Protein AF-A0A1F8RDP3-F1 (afdb_monomer)

Secondary structure (DSSP, 8-state):
-PPPSTTTTPPPPHHHHHHHHHHHHTHHHHHHTTS-----------------PPPPPPPPP---HHHHHHHIIIIITTT-BSSS--BTTB-B-TTHHHHS-HHHHHHHHH-HHHHHHTT-HHHHHHHHHHSSPPP-----HHHHHHHHHHHHTT-SS----------------S----HHHHHHHHHTSS--TT-PPPGGGT---TTS-TT---SSS---TTHHHHHHHHHHHHHHHH--SHHHHHHHTTSPPPHHHHHHHHHHHHHHT-TTS------TTHHHHHHHHHHHHHHHHHHHHHHHHHHHHHHHHHHHS--

pLDDT: mean 76.14, std 21.27, range [27.66, 96.88]

Structure (mmCIF, N/CA/C/O backbone):
data_AF-A0A1F8RDP3-F1
#
_entry.id   AF-A0A1F8RDP3-F1
#
loop_
_atom_site.group_PDB
_atom_site.id
_atom_site.type_symbol
_atom_site.label_atom_id
_atom_site.label_alt_id
_atom_site.label_comp_id
_atom_site.label_asym_id
_atom_site.label_entity_id
_atom_site.label_seq_id
_atom_site.pdbx_PDB_ins_code
_atom_site.Cartn_x
_atom_site.Cartn_y
_atom_site.Cartn_z
_atom_site.occupancy
_atom_site.B_iso_or_equiv
_atom_site.auth_seq_id
_atom_site.auth_comp_id
_atom_site.auth_asym_id
_atom_site.auth_atom_id
_atom_site.pdbx_PDB_model_num
ATOM 1 N N . MET A 1 1 ? -1.269 -23.184 4.411 1.00 41.62 1 MET A N 1
ATOM 2 C CA . MET A 1 1 ? -1.745 -23.664 5.726 1.00 41.62 1 MET A CA 1
ATOM 3 C C . MET A 1 1 ? -0.601 -24.447 6.349 1.00 41.62 1 MET A C 1
ATOM 5 O O . MET A 1 1 ? -0.209 -25.425 5.722 1.00 41.62 1 MET A O 1
ATOM 9 N N . PRO A 1 2 ? 0.009 -24.006 7.463 1.00 42.34 2 PRO A N 1
ATOM 10 C CA . PRO A 1 2 ? 1.019 -24.818 8.130 1.00 42.34 2 PRO A CA 1
ATOM 11 C C . PRO A 1 2 ? 0.333 -26.033 8.771 1.00 42.34 2 PRO A C 1
ATOM 13 O O . PRO A 1 2 ? -0.772 -25.918 9.301 1.00 42.34 2 PRO A O 1
ATOM 16 N N . ALA A 1 3 ? 0.948 -27.204 8.620 1.00 42.47 3 ALA A N 1
ATOM 17 C CA . ALA A 1 3 ? 0.454 -28.465 9.155 1.00 42.47 3 ALA A CA 1
ATOM 18 C C . ALA A 1 3 ? 0.628 -28.488 10.681 1.00 42.47 3 ALA A C 1
ATOM 20 O O . ALA A 1 3 ? 1.665 -28.083 11.198 1.00 42.47 3 ALA A O 1
ATOM 21 N N . PHE A 1 4 ? -0.411 -28.920 11.391 1.00 43.75 4 PHE A N 1
ATOM 22 C CA . PHE A 1 4 ? -0.449 -28.989 12.849 1.00 43.75 4 PHE A CA 1
ATOM 23 C C . PHE A 1 4 ? 0.432 -30.140 13.368 1.00 43.75 4 PHE A C 1
ATOM 25 O O . PHE A 1 4 ? 0.255 -31.269 12.914 1.00 43.75 4 PHE A O 1
ATOM 32 N N . GLY A 1 5 ? 1.320 -29.864 14.332 1.00 50.53 5 GLY A N 1
ATOM 33 C CA . GLY A 1 5 ? 2.077 -30.877 15.083 1.00 50.53 5 GLY A CA 1
ATOM 34 C C . GLY A 1 5 ? 3.463 -30.400 15.540 1.00 50.53 5 GLY A C 1
ATOM 35 O O . GLY A 1 5 ? 4.444 -30.672 14.858 1.00 50.53 5 GLY A O 1
ATOM 36 N N . ASP A 1 6 ? 3.504 -29.729 16.699 1.00 43.19 6 ASP A N 1
ATOM 37 C CA . ASP A 1 6 ? 4.666 -29.231 17.470 1.00 43.19 6 ASP A CA 1
ATOM 38 C C . ASP A 1 6 ? 5.538 -28.132 16.817 1.00 43.19 6 ASP A C 1
ATOM 40 O O . ASP A 1 6 ? 5.461 -27.891 15.613 1.00 43.19 6 ASP A O 1
ATOM 44 N N . GLU A 1 7 ? 6.316 -27.406 17.640 1.00 52.03 7 GLU A N 1
ATOM 45 C CA . GLU A 1 7 ? 6.970 -26.104 17.349 1.00 52.03 7 GLU A CA 1
ATOM 46 C C . GLU A 1 7 ? 7.878 -26.044 16.095 1.00 52.03 7 GLU A C 1
ATOM 48 O O . GLU A 1 7 ? 8.325 -24.962 15.720 1.00 52.03 7 GLU A O 1
ATOM 53 N N . GLU A 1 8 ? 8.096 -27.158 15.389 1.00 52.62 8 GLU A N 1
ATOM 54 C CA . GLU A 1 8 ? 8.939 -27.249 14.188 1.00 52.62 8 GLU A CA 1
ATOM 55 C C . GLU A 1 8 ? 8.287 -27.953 12.970 1.00 52.62 8 GLU A C 1
ATOM 57 O O . GLU A 1 8 ? 8.985 -28.377 12.052 1.00 52.62 8 GLU A O 1
ATOM 62 N N . GLY A 1 9 ? 6.952 -28.051 12.885 1.00 55.31 9 GLY A N 1
ATOM 63 C CA . GLY A 1 9 ? 6.256 -28.265 11.600 1.00 55.31 9 GLY A CA 1
ATOM 64 C C . GLY A 1 9 ? 6.590 -29.561 10.835 1.00 55.31 9 GLY A C 1
ATOM 65 O O . GLY A 1 9 ? 6.881 -29.517 9.636 1.00 55.31 9 GLY A O 1
ATOM 66 N N . GLY A 1 10 ? 6.509 -30.716 11.505 1.00 65.06 10 GLY A N 1
ATOM 67 C CA . GLY A 1 10 ? 6.672 -32.050 10.905 1.00 65.06 10 GLY A CA 1
ATOM 68 C C . GLY A 1 10 ? 5.354 -32.824 10.698 1.00 65.06 10 GLY A C 1
ATOM 69 O O . GLY A 1 10 ? 4.294 -32.385 11.144 1.00 65.06 10 GLY A O 1
ATOM 70 N N . PRO A 1 11 ? 5.377 -33.986 10.009 1.00 68.44 11 PRO A N 1
ATOM 71 C CA . PRO A 1 11 ? 4.212 -34.868 9.898 1.00 68.44 11 PRO A CA 1
ATOM 72 C C . PRO A 1 11 ? 3.806 -35.439 11.267 1.00 68.44 11 PRO A C 1
ATOM 74 O O . PRO A 1 11 ? 4.670 -35.759 12.082 1.00 68.44 11 PRO A O 1
ATOM 77 N N . LEU A 1 12 ? 2.494 -35.611 11.488 1.00 69.00 12 LEU A N 1
ATOM 78 C CA . LEU A 1 12 ? 1.930 -36.135 12.739 1.00 69.00 12 LEU A CA 1
ATOM 79 C C . LEU A 1 12 ? 2.614 -37.440 13.162 1.00 69.00 12 LEU A C 1
ATOM 81 O O . LEU A 1 12 ? 2.717 -38.391 12.379 1.00 69.00 12 LEU A O 1
ATOM 85 N N . ASN A 1 13 ? 3.042 -37.506 14.420 1.00 80.00 13 ASN A N 1
ATOM 86 C CA . ASN A 1 13 ? 3.634 -38.721 14.961 1.00 80.00 13 ASN A CA 1
ATOM 87 C C . ASN A 1 13 ? 2.552 -39.778 15.268 1.00 80.00 13 ASN A C 1
ATOM 89 O O . ASN A 1 13 ? 1.351 -39.503 15.324 1.00 80.00 13 ASN A O 1
ATOM 93 N N . LYS A 1 14 ? 2.976 -41.029 15.473 1.00 76.19 14 LYS A N 1
ATOM 94 C CA . LYS A 1 14 ? 2.063 -42.173 15.639 1.00 76.19 14 LYS A CA 1
ATOM 95 C C . LYS A 1 14 ? 1.102 -42.020 16.828 1.00 76.19 14 LYS A C 1
ATOM 97 O O . LYS A 1 14 ? -0.017 -42.530 16.760 1.00 76.19 14 LYS A O 1
ATOM 102 N N . HIS A 1 15 ? 1.512 -41.315 17.882 1.00 75.38 15 HIS A N 1
ATOM 103 C CA . HIS A 1 15 ? 0.659 -41.036 19.037 1.00 75.38 15 HIS A CA 1
ATOM 104 C C . HIS A 1 15 ? -0.422 -40.016 18.681 1.00 75.38 15 HIS A C 1
ATOM 106 O O . HIS A 1 15 ? -1.598 -40.323 18.832 1.00 75.38 15 HIS A O 1
ATOM 112 N N . GLN A 1 16 ? -0.050 -38.899 18.053 1.00 74.94 16 GLN A N 1
ATOM 113 C CA . GLN A 1 16 ? -0.999 -37.876 17.596 1.00 74.94 16 GLN A CA 1
ATOM 114 C C . GLN A 1 16 ? -2.037 -38.436 16.611 1.00 74.94 16 GLN A C 1
ATOM 116 O O . GLN A 1 16 ? -3.217 -38.100 16.683 1.00 74.94 16 GLN A O 1
ATOM 121 N N . ILE A 1 17 ? -1.624 -39.340 15.716 1.00 81.19 17 ILE A N 1
ATOM 122 C CA . ILE A 1 17 ? -2.546 -40.030 14.799 1.00 81.19 17 ILE A CA 1
ATOM 123 C C . ILE A 1 17 ? -3.519 -40.930 15.573 1.00 81.19 17 ILE A C 1
ATOM 125 O O . ILE A 1 17 ? -4.703 -40.991 15.240 1.00 81.19 17 ILE A O 1
ATOM 129 N N . THR A 1 18 ? -3.037 -41.627 16.602 1.00 81.25 18 THR A N 1
ATOM 130 C CA . THR A 1 18 ? -3.861 -42.528 17.421 1.00 81.25 18 THR A CA 1
ATOM 131 C C . THR A 1 18 ? -4.854 -41.745 18.277 1.00 81.25 18 THR A C 1
ATOM 133 O O . THR A 1 18 ? -6.025 -42.123 18.348 1.00 81.25 18 THR A O 1
ATOM 136 N N . ASP A 1 19 ? -4.430 -40.621 18.849 1.00 76.81 19 ASP A N 1
ATOM 137 C CA . ASP A 1 19 ? -5.274 -39.743 19.658 1.00 76.81 19 ASP A CA 1
ATOM 138 C C . ASP A 1 19 ? -6.365 -39.093 18.802 1.00 76.81 19 ASP A C 1
ATOM 140 O O . ASP A 1 19 ? -7.545 -39.132 19.154 1.00 76.81 19 ASP A O 1
ATOM 144 N N . LEU A 1 20 ? -6.003 -38.603 17.611 1.00 78.88 20 LEU A N 1
ATOM 145 C CA . LEU A 1 20 ? -6.956 -38.040 16.656 1.00 78.88 20 LEU A CA 1
ATOM 146 C C . LEU A 1 20 ? -7.958 -39.095 16.162 1.00 78.88 20 LEU A C 1
ATOM 148 O O . LEU A 1 20 ? -9.160 -38.834 16.098 1.00 78.88 20 LEU A O 1
ATOM 152 N N . ALA A 1 21 ? -7.493 -40.308 15.853 1.00 84.00 21 ALA A N 1
ATOM 153 C CA . ALA A 1 21 ? -8.368 -41.404 15.444 1.00 84.00 21 ALA A CA 1
ATOM 154 C C . ALA A 1 21 ? -9.318 -41.840 16.572 1.00 84.00 21 ALA A C 1
ATOM 156 O O . ALA A 1 21 ? -10.467 -42.194 16.303 1.00 84.00 21 ALA A O 1
ATOM 157 N N . THR A 1 22 ? -8.861 -41.802 17.824 1.00 82.56 22 THR A N 1
ATOM 158 C CA . THR A 1 22 ? -9.675 -42.126 19.004 1.00 82.56 22 THR A CA 1
ATOM 159 C C . THR A 1 22 ? -10.730 -41.053 19.252 1.00 82.56 22 THR A C 1
ATOM 161 O O . THR A 1 22 ? -11.895 -41.375 19.473 1.00 82.56 22 THR A O 1
ATOM 164 N N . PHE A 1 23 ? -10.355 -39.781 19.122 1.00 79.31 23 PHE A N 1
ATOM 165 C CA . PHE A 1 23 ? -11.278 -38.656 19.227 1.00 79.31 23 PHE A CA 1
ATOM 166 C C . PHE A 1 23 ? -12.385 -38.713 18.169 1.00 79.31 23 PHE A C 1
ATOM 168 O O . PHE A 1 23 ? -13.560 -38.596 18.501 1.00 79.31 23 PHE A O 1
ATOM 175 N N . ILE A 1 24 ? -12.031 -38.971 16.906 1.00 86.94 24 ILE A N 1
ATOM 176 C CA . ILE A 1 24 ? -13.005 -39.085 15.809 1.00 86.94 24 ILE A CA 1
ATOM 177 C C . ILE A 1 24 ? -13.957 -40.268 16.032 1.00 86.94 24 ILE A C 1
ATOM 179 O O . ILE A 1 24 ? -15.155 -40.142 15.790 1.00 86.94 24 ILE A O 1
ATOM 183 N N . LYS A 1 25 ? -13.451 -41.406 16.525 1.00 82.38 25 LYS A N 1
ATOM 184 C CA . LYS A 1 25 ? -14.279 -42.590 16.809 1.00 82.38 25 LYS A CA 1
ATOM 185 C C . LYS A 1 25 ? -15.235 -42.396 17.986 1.00 82.38 25 LYS A C 1
ATOM 187 O O . LYS A 1 25 ? -16.305 -42.989 17.981 1.00 82.38 25 LYS A O 1
ATOM 192 N N . ASN A 1 26 ? -14.869 -41.560 18.956 1.00 81.56 26 ASN A N 1
ATOM 193 C CA . ASN A 1 26 ? -15.646 -41.331 20.178 1.00 81.56 26 ASN A CA 1
ATOM 194 C C . ASN A 1 26 ? -16.386 -39.977 20.177 1.00 81.56 26 ASN A C 1
ATOM 196 O O . ASN A 1 26 ? -16.910 -39.548 21.205 1.00 81.56 26 ASN A O 1
ATOM 200 N N . TRP A 1 27 ? -16.441 -39.302 19.025 1.00 73.12 27 TRP A N 1
ATOM 201 C CA . TRP A 1 27 ? -16.996 -37.954 18.869 1.00 73.12 27 TRP A CA 1
ATOM 202 C C . TRP A 1 27 ? -18.497 -37.862 19.200 1.00 73.12 27 TRP A C 1
ATOM 204 O O . TRP A 1 27 ? -18.965 -36.833 19.686 1.00 73.12 27 TRP A O 1
ATOM 214 N N . GLU A 1 28 ? -19.264 -38.933 18.983 1.00 69.75 28 GLU A N 1
ATOM 215 C CA . GLU A 1 28 ? -20.686 -38.995 19.354 1.00 69.75 28 GLU A CA 1
ATOM 216 C C . GLU A 1 28 ? -20.895 -39.074 20.873 1.00 69.75 28 GLU A C 1
ATOM 218 O O . GLU A 1 28 ? -21.750 -38.366 21.406 1.00 69.75 28 GLU A O 1
ATOM 223 N N . SER A 1 29 ? -20.056 -39.829 21.587 1.00 63.94 29 SER A N 1
ATOM 224 C CA . SER A 1 29 ? -20.106 -39.948 23.050 1.00 63.94 29 SER A CA 1
ATOM 225 C C . SER A 1 29 ? -19.748 -38.630 23.748 1.00 63.94 29 SER A C 1
ATOM 227 O O . SER A 1 29 ? -20.381 -38.258 24.733 1.00 63.94 29 SER A O 1
ATOM 229 N N . ALA A 1 30 ? -18.802 -37.866 23.188 1.00 56.56 30 ALA A N 1
ATOM 230 C CA . ALA A 1 30 ? -18.406 -36.552 23.706 1.00 56.56 30 ALA A CA 1
ATOM 231 C C . ALA A 1 30 ? -19.501 -35.474 23.553 1.00 56.56 30 ALA A C 1
ATOM 233 O O . ALA A 1 30 ? -19.534 -34.507 24.312 1.00 56.56 30 ALA A O 1
ATOM 234 N N . ARG A 1 31 ? -20.433 -35.633 22.600 1.00 58.41 31 ARG A N 1
ATOM 235 C CA . ARG A 1 31 ? -21.612 -34.752 22.482 1.00 58.41 31 ARG A CA 1
ATOM 236 C C . ARG A 1 31 ? -22.700 -35.072 23.504 1.00 58.41 31 ARG A C 1
ATOM 238 O O . ARG A 1 31 ? -23.515 -34.203 23.805 1.00 58.41 31 ARG A O 1
ATOM 245 N N . GLN A 1 32 ? -22.735 -36.298 24.017 1.00 52.06 32 GLN A N 1
ATOM 246 C CA . GLN A 1 32 ? -23.817 -36.766 24.878 1.00 52.06 32 GLN A CA 1
ATOM 247 C C . GLN A 1 32 ? -23.649 -36.313 26.337 1.00 52.06 32 GLN A C 1
ATOM 249 O O . GLN A 1 32 ? -24.650 -36.060 27.004 1.00 52.06 32 GLN A O 1
ATOM 254 N N . GLU A 1 33 ? -22.415 -36.075 26.797 1.00 46.66 33 GLU A N 1
ATOM 255 C CA . GLU A 1 33 ? -22.145 -35.502 28.129 1.00 46.66 33 GLU A CA 1
ATOM 256 C C . GLU A 1 33 ? -22.609 -34.043 28.273 1.00 46.66 33 GLU A C 1
ATOM 258 O O . GLU A 1 33 ? -22.988 -33.619 29.360 1.00 46.66 33 GLU A O 1
ATOM 263 N N . VAL A 1 34 ? -22.678 -33.280 27.176 1.00 50.34 34 VAL A N 1
ATOM 264 C CA . VAL A 1 34 ? -23.185 -31.893 27.191 1.00 50.34 34 VAL A CA 1
ATOM 265 C C . VAL A 1 34 ? -24.725 -31.844 27.161 1.00 50.34 34 VAL A C 1
ATOM 267 O O . VAL A 1 34 ? -25.319 -30.802 27.425 1.00 50.34 34 VAL A O 1
ATOM 270 N N . SER A 1 35 ? -25.399 -32.966 26.876 1.00 47.53 35 SER A N 1
ATOM 271 C CA . SER A 1 35 ? -26.856 -33.018 26.672 1.00 47.53 35 SER A CA 1
ATOM 272 C C . SER A 1 35 ? -27.647 -33.689 27.808 1.00 47.53 35 SER A C 1
ATOM 274 O O . SER A 1 35 ? -28.874 -33.757 27.715 1.00 47.53 35 SER A O 1
ATOM 276 N N . ALA A 1 36 ? -26.998 -34.185 28.866 1.00 44.66 36 ALA A N 1
ATOM 277 C CA . ALA A 1 36 ? -27.660 -34.925 29.942 1.00 44.66 36 ALA A CA 1
ATOM 278 C C . ALA A 1 36 ? -27.725 -34.129 31.260 1.00 44.66 36 ALA A C 1
ATOM 280 O O . ALA A 1 36 ? -26.934 -34.346 32.172 1.00 44.66 36 ALA A O 1
ATOM 281 N N . VAL A 1 37 ? -28.738 -33.265 31.392 1.00 44.59 37 VAL A N 1
ATOM 282 C CA . VAL A 1 37 ? -29.324 -32.931 32.704 1.00 44.59 37 VAL A CA 1
ATOM 283 C C . VAL A 1 37 ? -30.847 -33.103 32.634 1.00 44.59 37 VAL A C 1
ATOM 285 O O . VAL A 1 37 ? -31.543 -32.201 32.167 1.00 44.59 37 VAL A O 1
ATOM 288 N N . PRO A 1 38 ? -31.397 -34.243 33.088 1.00 39.69 38 PRO A N 1
ATOM 289 C CA . PRO A 1 38 ? -32.797 -34.366 33.486 1.00 39.69 38 PRO A CA 1
ATOM 290 C C . PRO A 1 38 ? -32.935 -34.072 34.987 1.00 39.69 38 PRO A C 1
ATOM 292 O O . PRO A 1 38 ? -32.148 -34.558 35.796 1.00 39.69 38 PRO A O 1
ATOM 295 N N . GLY A 1 39 ? -33.914 -33.241 35.344 1.00 36.22 39 GLY A N 1
ATOM 296 C CA . GLY A 1 39 ? -34.084 -32.708 36.694 1.00 36.22 39 GLY A CA 1
ATOM 297 C C . GLY A 1 39 ? -34.676 -33.663 37.732 1.00 36.22 39 GLY A C 1
ATOM 298 O O . GLY A 1 39 ? -35.331 -34.646 37.403 1.00 36.22 39 GLY A O 1
ATOM 299 N N . GLU A 1 40 ? -34.526 -33.260 38.996 1.00 30.72 40 GLU A N 1
ATOM 300 C CA . GLU A 1 40 ? -35.404 -33.646 40.096 1.00 30.72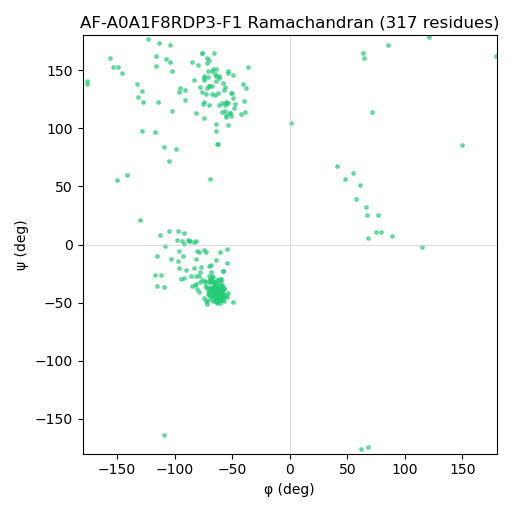 40 GLU A CA 1
ATOM 301 C C . GLU A 1 40 ? -35.796 -32.391 40.891 1.00 30.72 40 GLU A C 1
ATOM 303 O O . GLU A 1 40 ? -34.963 -31.574 41.287 1.00 30.72 40 GLU A O 1
ATOM 308 N N . ILE A 1 41 ? -37.107 -32.229 41.049 1.00 43.59 41 ILE A N 1
ATOM 309 C CA . ILE A 1 41 ? -37.804 -31.195 41.808 1.00 43.59 41 ILE A CA 1
ATOM 310 C C . ILE A 1 41 ? -38.129 -31.746 43.200 1.00 43.59 41 ILE A C 1
ATOM 312 O O . ILE A 1 41 ? -38.747 -32.799 43.313 1.00 43.59 41 ILE A O 1
ATOM 316 N N . ALA A 1 42 ? -37.815 -30.994 44.256 1.00 32.84 42 ALA A N 1
ATOM 317 C CA . ALA A 1 42 ? -38.465 -31.141 45.557 1.00 32.84 42 ALA A CA 1
ATOM 318 C C . ALA A 1 42 ? -38.977 -29.770 46.020 1.00 32.84 42 ALA A C 1
ATOM 320 O O . ALA A 1 42 ? -38.248 -28.780 46.059 1.00 32.84 42 ALA A O 1
ATOM 321 N N . SER A 1 43 ? -40.282 -29.731 46.274 1.00 33.66 43 SER A N 1
ATOM 322 C CA . SER A 1 43 ? -41.142 -28.562 46.428 1.00 33.66 43 SER A CA 1
ATOM 323 C C . SER A 1 43 ? -40.964 -27.804 47.748 1.00 33.66 43 SER A C 1
ATOM 325 O O . SER A 1 43 ? -40.897 -28.415 48.810 1.00 33.66 43 SER A O 1
ATOM 327 N N . VAL A 1 44 ? -41.073 -26.471 47.695 1.00 36.22 44 VAL A N 1
ATOM 328 C CA . VAL A 1 44 ? -41.611 -25.656 48.797 1.00 36.22 44 VAL A CA 1
ATOM 329 C C . VAL A 1 44 ? -42.711 -24.749 48.236 1.00 36.22 44 VAL A C 1
ATOM 331 O O . VAL A 1 44 ? -42.583 -24.157 47.167 1.00 36.22 44 VAL A O 1
ATOM 334 N N . THR A 1 45 ? -43.834 -24.733 48.943 1.00 35.78 45 THR A N 1
ATOM 335 C CA . THR A 1 45 ? -45.164 -24.251 48.560 1.00 35.78 45 THR A CA 1
ATOM 336 C C . THR A 1 45 ? -45.422 -22.771 48.899 1.00 35.78 45 THR A C 1
ATOM 338 O O . THR A 1 45 ? -45.400 -22.432 50.075 1.00 35.78 45 THR A O 1
ATOM 341 N N . GLY A 1 46 ? -45.792 -21.971 47.881 1.00 27.66 46 GLY A N 1
ATOM 342 C CA . GLY A 1 46 ? -46.709 -20.797 47.875 1.00 27.66 46 GLY A CA 1
ATOM 343 C C . GLY A 1 46 ? -46.384 -19.513 48.684 1.00 27.66 46 GLY A C 1
ATOM 344 O O . GLY A 1 46 ? -45.569 -19.568 49.597 1.00 27.66 46 GLY A O 1
ATOM 345 N N . PRO A 1 47 ? -47.064 -18.359 48.429 1.00 40.00 47 PRO A N 1
ATOM 346 C CA . PRO A 1 47 ? -48.115 -18.098 47.437 1.00 40.00 47 PRO A CA 1
ATOM 347 C C . PRO A 1 47 ? -47.831 -16.942 46.438 1.00 40.00 47 PRO A C 1
ATOM 349 O O . PRO A 1 47 ? -46.815 -16.259 46.468 1.00 40.00 47 PRO A O 1
ATOM 352 N N . ALA A 1 48 ? -48.799 -16.804 45.531 1.00 29.41 48 ALA A N 1
ATOM 353 C CA . ALA A 1 48 ? -48.984 -15.939 44.367 1.00 29.41 48 ALA A CA 1
ATOM 354 C C . ALA A 1 48 ? -48.491 -14.470 44.362 1.00 29.41 48 ALA A C 1
ATOM 356 O O . ALA A 1 48 ? -48.586 -13.743 45.343 1.00 29.41 48 ALA A O 1
ATOM 357 N N . ALA A 1 49 ? -48.214 -14.049 43.117 1.00 33.09 49 ALA A N 1
ATOM 358 C CA . ALA A 1 49 ? -48.419 -12.728 42.506 1.00 33.09 49 ALA A CA 1
ATOM 359 C C . ALA A 1 49 ? -47.516 -11.555 42.936 1.00 33.09 49 ALA A C 1
ATOM 361 O O . ALA A 1 49 ? -47.671 -10.990 44.007 1.00 33.09 49 ALA A O 1
ATOM 362 N N . SER A 1 50 ? -46.689 -11.069 42.001 1.00 30.20 50 SER A N 1
ATOM 363 C CA . SER A 1 50 ? -46.905 -9.758 41.363 1.00 30.20 50 SER A CA 1
ATOM 364 C C . SER A 1 50 ? -45.858 -9.503 40.270 1.00 30.20 50 SER A C 1
ATOM 366 O O . SER A 1 50 ? -44.676 -9.799 40.420 1.00 30.20 50 SER A O 1
ATOM 368 N N . SER A 1 51 ? -46.322 -8.962 39.152 1.00 43.78 51 SER A N 1
ATOM 369 C CA . SER A 1 51 ? -45.562 -8.491 37.994 1.00 43.78 51 SER A CA 1
ATOM 370 C C . SER A 1 51 ? -44.599 -7.340 38.330 1.00 43.78 51 SER A C 1
ATOM 372 O O . SER A 1 51 ? -45.027 -6.331 38.889 1.00 43.78 51 SER A O 1
ATOM 374 N N . ALA A 1 52 ? -43.332 -7.453 37.909 1.00 30.36 52 ALA A N 1
ATOM 375 C CA . ALA A 1 52 ? -42.344 -6.366 37.882 1.00 30.36 52 ALA A CA 1
ATOM 376 C C . ALA A 1 52 ? -41.331 -6.563 36.720 1.00 30.36 52 ALA A C 1
ATOM 378 O O . ALA A 1 52 ? -41.149 -7.692 36.262 1.00 30.36 52 ALA A O 1
ATOM 379 N N . PRO A 1 53 ? -40.740 -5.478 36.181 1.00 40.53 53 PRO A N 1
ATOM 380 C CA . PRO A 1 53 ? -40.273 -5.396 34.794 1.00 40.53 53 PRO A CA 1
ATOM 381 C C . PRO A 1 53 ? -38.866 -5.964 34.543 1.00 40.53 53 PRO A C 1
ATOM 383 O O . PRO A 1 53 ? -38.024 -6.029 35.433 1.00 40.53 53 PRO A O 1
ATOM 386 N N . HIS A 1 54 ? -38.633 -6.335 33.279 1.00 36.84 54 HIS A N 1
ATOM 387 C CA . HIS A 1 54 ? -37.368 -6.806 32.706 1.00 36.84 54 HIS A CA 1
ATOM 388 C C . HIS A 1 54 ? -36.197 -5.877 33.083 1.00 36.84 54 HIS A C 1
ATOM 390 O O . HIS A 1 54 ? -36.185 -4.704 32.709 1.00 36.84 54 HIS A O 1
ATOM 396 N N . ALA A 1 55 ? -35.211 -6.404 33.811 1.00 33.59 55 ALA A N 1
ATOM 397 C CA . ALA A 1 55 ? -33.942 -5.723 34.052 1.00 33.59 55 ALA A CA 1
ATOM 398 C C . ALA A 1 55 ? -33.067 -5.774 32.780 1.00 33.59 55 ALA A C 1
ATOM 400 O O . ALA A 1 55 ? -33.071 -6.795 32.087 1.00 33.59 55 ALA A O 1
ATOM 401 N N . PRO A 1 56 ? -32.320 -4.705 32.446 1.00 43.09 56 PRO A N 1
ATOM 402 C CA . PRO A 1 56 ? -31.429 -4.703 31.293 1.00 43.09 56 PRO A CA 1
ATOM 403 C C . PRO A 1 56 ? -30.207 -5.600 31.531 1.00 43.09 56 PRO A C 1
ATOM 405 O O . PRO A 1 56 ? -29.733 -5.751 32.658 1.00 43.09 56 PRO A O 1
ATOM 408 N N . ALA A 1 57 ? -29.703 -6.182 30.441 1.00 37.50 57 ALA A N 1
ATOM 409 C CA . ALA A 1 57 ? -28.479 -6.978 30.401 1.00 37.50 57 ALA A CA 1
ATOM 410 C C . ALA A 1 57 ? -27.270 -6.215 30.990 1.00 37.50 57 ALA A C 1
ATOM 412 O O . ALA A 1 57 ? -27.217 -4.984 30.889 1.00 37.50 57 ALA A O 1
ATOM 413 N N . PRO A 1 58 ? -26.289 -6.917 31.593 1.00 35.38 58 PRO A N 1
ATOM 414 C CA . PRO A 1 58 ? -25.139 -6.271 32.212 1.00 35.38 58 PRO A CA 1
ATOM 415 C C . PRO A 1 58 ? -24.278 -5.539 31.166 1.00 35.38 58 PRO A C 1
ATOM 417 O O . PRO A 1 58 ? -24.169 -5.997 30.025 1.00 35.38 58 PRO A O 1
ATOM 420 N N . PRO A 1 59 ? -23.651 -4.409 31.535 1.00 40.19 59 PRO A N 1
ATOM 421 C CA . PRO A 1 59 ? -22.807 -3.648 30.628 1.00 40.19 59 PRO A CA 1
ATOM 422 C C . PRO A 1 59 ? -21.548 -4.448 30.287 1.00 40.19 59 PRO A C 1
ATOM 424 O O . PRO A 1 59 ? -20.836 -4.925 31.172 1.00 40.19 59 PRO A O 1
ATOM 427 N N . VAL A 1 60 ? -21.261 -4.561 28.989 1.00 49.06 60 VAL A N 1
ATOM 428 C CA . VAL A 1 60 ? -19.952 -4.986 28.487 1.00 49.06 60 VAL A CA 1
ATOM 429 C C . VAL A 1 60 ? -18.915 -4.033 29.074 1.00 49.06 60 VAL A C 1
ATOM 431 O O . VAL A 1 60 ? -19.008 -2.820 28.884 1.00 49.06 60 VAL A O 1
ATOM 434 N N . ALA A 1 61 ? -17.966 -4.577 29.836 1.00 37.75 61 ALA A N 1
ATOM 435 C CA . ALA A 1 61 ? -16.876 -3.810 30.416 1.00 37.75 61 ALA A CA 1
ATOM 436 C C . ALA A 1 61 ? -16.161 -3.035 29.303 1.00 37.75 61 ALA A C 1
ATOM 438 O O . ALA A 1 61 ? -15.695 -3.621 28.326 1.00 37.75 61 ALA A O 1
ATOM 439 N N . ALA A 1 62 ? -16.121 -1.710 29.439 1.00 41.03 62 ALA A N 1
ATOM 440 C CA . ALA A 1 62 ? -15.433 -0.839 28.504 1.00 41.03 62 ALA A CA 1
ATOM 441 C C . ALA A 1 62 ? -13.954 -1.244 28.448 1.00 41.03 62 ALA A C 1
ATOM 443 O O . ALA A 1 62 ? -13.229 -1.122 29.437 1.00 41.03 62 ALA A O 1
ATOM 444 N N . ALA A 1 63 ? -13.523 -1.744 27.289 1.00 43.88 63 ALA A N 1
ATOM 445 C CA . ALA A 1 63 ? -12.114 -1.932 26.984 1.00 43.88 63 ALA A CA 1
ATOM 446 C C . ALA A 1 63 ? -11.364 -0.603 27.205 1.00 43.88 63 ALA A C 1
ATOM 448 O O . ALA A 1 63 ? -11.952 0.468 27.004 1.00 43.88 63 ALA A O 1
ATOM 449 N N . PRO A 1 64 ? -10.084 -0.626 27.621 1.00 46.81 64 PRO A N 1
ATOM 450 C CA . PRO A 1 64 ? -9.317 0.597 27.807 1.00 46.81 64 PRO A CA 1
ATOM 451 C C . PRO A 1 64 ? -9.317 1.382 26.493 1.00 46.81 64 PRO A C 1
ATOM 453 O O . PRO A 1 64 ? -8.772 0.929 25.487 1.00 46.81 64 PRO A O 1
ATOM 456 N N . ALA A 1 65 ? -9.936 2.565 26.511 1.00 53.06 65 ALA A N 1
ATOM 457 C CA . ALA A 1 65 ? -10.216 3.379 25.326 1.00 53.06 65 ALA A CA 1
ATOM 458 C C . ALA A 1 65 ? -8.974 3.695 24.461 1.00 53.06 65 ALA A C 1
ATOM 460 O O . ALA A 1 65 ? -9.111 4.067 23.300 1.00 53.06 65 ALA A O 1
ATOM 461 N N . GLY A 1 66 ? -7.762 3.511 24.999 1.00 67.06 66 GLY A N 1
ATOM 462 C CA . GLY A 1 66 ? -6.503 3.739 24.292 1.00 67.06 66 GLY A CA 1
ATOM 463 C C . GLY A 1 66 ? -6.079 2.642 23.307 1.00 67.06 66 GLY A C 1
ATOM 464 O O . GLY A 1 66 ? -5.468 2.971 22.293 1.00 67.06 66 GLY A O 1
ATOM 465 N N . ALA A 1 67 ? -6.391 1.362 23.552 1.00 84.81 67 ALA A N 1
ATOM 466 C CA . ALA A 1 67 ? -5.871 0.268 22.716 1.00 84.81 67 ALA A CA 1
ATOM 467 C C . ALA A 1 67 ? -6.531 0.247 21.326 1.00 84.81 67 ALA A C 1
ATOM 469 O O . ALA A 1 67 ? -5.848 0.335 20.303 1.00 84.81 67 ALA A O 1
ATOM 470 N N . GLY A 1 68 ? -7.868 0.267 21.289 1.00 88.62 68 GLY A N 1
ATOM 471 C CA . GLY A 1 68 ? -8.636 0.349 20.044 1.00 88.62 68 GLY A CA 1
ATOM 472 C C . GLY A 1 68 ? -8.346 1.619 19.240 1.00 88.62 68 GLY A C 1
ATOM 473 O O . GLY A 1 68 ? -8.225 1.556 18.016 1.00 88.62 68 GLY A O 1
ATOM 474 N N . GLN A 1 69 ? -8.150 2.758 19.917 1.00 89.62 69 GLN A N 1
ATOM 475 C CA . GLN A 1 69 ? -7.760 4.011 19.268 1.00 89.62 69 GLN A CA 1
ATOM 476 C C . GLN A 1 69 ? -6.388 3.900 18.594 1.00 89.62 69 GLN A C 1
ATOM 478 O O . GLN A 1 69 ? -6.259 4.237 17.420 1.00 89.62 69 GLN A O 1
ATOM 483 N N . ALA A 1 70 ? -5.368 3.408 19.302 1.00 87.69 70 ALA A N 1
ATOM 484 C CA . ALA A 1 70 ? -4.016 3.297 18.756 1.00 87.69 70 ALA A CA 1
ATOM 485 C C . ALA A 1 70 ? -3.962 2.360 17.537 1.00 87.69 70 ALA A C 1
ATOM 487 O O . ALA A 1 70 ? -3.291 2.649 16.540 1.00 87.69 70 ALA A O 1
ATOM 488 N N . ILE A 1 71 ? -4.708 1.253 17.581 1.00 90.06 71 ILE A N 1
ATOM 489 C CA . ILE A 1 71 ? -4.818 0.330 16.448 1.00 90.06 71 ILE A CA 1
ATOM 490 C C . ILE A 1 71 ? -5.552 1.004 15.283 1.00 90.06 71 ILE A C 1
ATOM 492 O O . ILE A 1 71 ? -5.090 0.926 14.143 1.00 90.06 71 ILE A O 1
ATOM 496 N N . PHE A 1 72 ? -6.654 1.711 15.548 1.00 93.38 72 PHE A N 1
ATOM 497 C CA . PHE A 1 72 ? -7.374 2.448 14.513 1.00 93.38 72 PHE A CA 1
ATOM 498 C C . PHE A 1 72 ? -6.472 3.484 13.834 1.00 93.38 72 PHE A C 1
ATOM 500 O O . PHE A 1 72 ? -6.401 3.552 12.607 1.00 93.38 72 PHE A O 1
ATOM 507 N N . GLU A 1 73 ? -5.752 4.270 14.626 1.00 88.19 73 GLU A N 1
ATOM 508 C CA . GLU A 1 73 ? -4.913 5.362 14.149 1.00 88.19 73 GLU A CA 1
ATOM 509 C C . GLU A 1 73 ? -3.728 4.849 13.323 1.00 88.19 73 GLU A C 1
ATOM 511 O O . GLU A 1 73 ? -3.413 5.425 12.282 1.00 88.19 73 GLU A O 1
ATOM 516 N N . SER A 1 74 ? -3.149 3.710 13.706 1.00 83.00 74 SER A N 1
ATOM 517 C CA . SER A 1 74 ? -2.026 3.097 12.990 1.00 83.00 74 SER A CA 1
ATOM 518 C C . SER A 1 74 ? -2.427 2.260 11.769 1.00 83.00 74 SER A C 1
ATOM 520 O O . SER A 1 74 ? -1.684 2.242 10.786 1.00 83.00 74 SER A O 1
ATOM 522 N N . LYS A 1 75 ? -3.577 1.567 11.799 1.00 88.62 75 LYS A N 1
ATOM 523 C CA . LYS A 1 75 ? -3.940 0.564 10.777 1.00 88.62 75 LYS A CA 1
ATOM 524 C C . LYS A 1 75 ? -5.187 0.894 9.953 1.00 88.62 75 LYS A C 1
ATOM 526 O O . LYS A 1 75 ? -5.295 0.429 8.821 1.00 88.62 75 LYS A O 1
ATOM 531 N N . CYS A 1 76 ? -6.128 1.677 10.479 1.00 91.81 76 CYS A N 1
ATOM 532 C CA . CYS A 1 76 ? -7.438 1.903 9.848 1.00 91.81 76 CYS A CA 1
ATOM 533 C C . CYS A 1 76 ? -7.589 3.321 9.279 1.00 91.81 76 CYS A C 1
ATOM 535 O O . CYS A 1 76 ? -8.179 3.504 8.212 1.00 91.81 76 CYS A O 1
ATOM 537 N N . SER A 1 77 ? -7.028 4.316 9.969 1.00 90.06 77 SER A N 1
ATOM 538 C CA . SER A 1 77 ? -7.217 5.750 9.719 1.00 90.06 77 SER A CA 1
ATOM 539 C C . SER A 1 77 ? -6.697 6.237 8.367 1.00 90.06 77 SER A C 1
ATOM 541 O O . SER A 1 77 ? -7.011 7.352 7.961 1.00 90.06 77 SER A O 1
ATOM 543 N N . LEU A 1 78 ? -5.899 5.430 7.661 1.00 83.75 78 LEU A N 1
ATOM 544 C CA . LEU A 1 78 ? -5.396 5.733 6.320 1.00 83.75 78 LEU A CA 1
ATOM 545 C C . LEU A 1 78 ? -6.503 5.579 5.276 1.00 83.75 78 LEU A C 1
ATOM 547 O O . LEU A 1 78 ? -6.696 6.446 4.421 1.00 83.75 78 LEU A O 1
ATOM 551 N N . CYS A 1 79 ? -7.245 4.476 5.369 1.00 89.00 79 CYS A N 1
ATOM 552 C CA . CYS A 1 79 ? -8.274 4.104 4.405 1.00 89.00 79 CYS A CA 1
ATOM 553 C C . CYS A 1 79 ? -9.662 4.572 4.833 1.00 89.00 79 CYS A C 1
ATOM 555 O O . CYS A 1 79 ? -10.495 4.888 3.989 1.00 89.00 79 CYS A O 1
ATOM 557 N N . HIS A 1 80 ? -9.893 4.666 6.139 1.00 93.44 80 HIS A N 1
ATOM 558 C CA . HIS A 1 80 ? -11.197 4.959 6.702 1.00 93.44 80 HIS A CA 1
ATOM 559 C C . HIS A 1 80 ? -11.221 6.282 7.460 1.00 93.44 80 HIS A C 1
ATOM 561 O O . HIS A 1 80 ? -10.217 6.757 7.991 1.00 93.44 80 HIS A O 1
ATOM 567 N N . SER A 1 81 ? -12.409 6.869 7.526 1.00 90.69 81 SER A N 1
ATOM 568 C CA . SER A 1 81 ? -12.736 7.956 8.444 1.00 90.69 81 SER A CA 1
ATOM 569 C C . SER A 1 81 ? -13.819 7.487 9.422 1.00 90.69 81 SER A C 1
ATOM 571 O O . SER A 1 81 ? -14.497 6.490 9.166 1.00 90.69 81 SER A O 1
ATOM 573 N N . ILE A 1 82 ? -13.981 8.203 10.537 1.00 92.50 82 ILE A N 1
ATOM 574 C CA . ILE A 1 82 ? -15.141 8.073 11.426 1.00 92.50 82 ILE A CA 1
ATOM 575 C C . ILE A 1 82 ? -15.854 9.426 11.412 1.00 92.50 82 ILE A C 1
ATOM 577 O O . ILE A 1 82 ? -15.453 10.366 12.093 1.00 92.50 82 ILE A O 1
ATOM 581 N N . GLY A 1 83 ? -16.886 9.550 10.581 1.00 87.00 83 GLY A N 1
ATOM 582 C CA . GLY A 1 83 ? -17.698 10.759 10.446 1.00 87.00 83 GLY A CA 1
ATOM 583 C C . GLY A 1 83 ? -17.068 11.854 9.589 1.00 87.00 83 GLY A C 1
ATOM 584 O O . GLY A 1 83 ? -17.573 12.975 9.589 1.00 87.00 83 GLY A O 1
ATOM 585 N N . GLY A 1 84 ? -15.981 11.542 8.880 1.00 84.25 84 GLY A N 1
ATOM 586 C CA . GLY A 1 84 ? -15.276 12.454 7.976 1.00 84.25 84 GLY A CA 1
ATOM 587 C C . GLY A 1 84 ? -15.651 12.281 6.501 1.00 84.25 84 GLY A C 1
ATOM 588 O O . GLY A 1 84 ? -15.045 12.921 5.647 1.00 84.25 84 GLY A O 1
ATOM 589 N N . GLY A 1 85 ? -16.614 11.410 6.188 1.00 86.75 85 GLY A N 1
ATOM 590 C CA . GLY A 1 85 ? -17.031 11.086 4.828 1.00 86.75 85 GLY A CA 1
ATOM 591 C C . GLY A 1 85 ? -16.189 9.990 4.167 1.00 86.75 85 GLY A C 1
ATOM 592 O O . GLY A 1 85 ? -15.170 9.532 4.692 1.00 86.75 85 GLY A O 1
ATOM 593 N N . LYS A 1 86 ? -16.646 9.541 2.992 1.00 85.88 86 LYS A N 1
ATOM 594 C CA . LYS A 1 86 ? -15.965 8.513 2.192 1.00 85.88 86 LYS A CA 1
ATOM 595 C C . LYS A 1 86 ? -14.573 8.996 1.769 1.00 85.88 86 LYS A C 1
ATOM 597 O O . LYS A 1 86 ? -14.400 10.160 1.416 1.00 85.88 86 LYS A O 1
ATOM 602 N N . ARG A 1 87 ? -13.602 8.083 1.741 1.00 81.88 87 ARG A N 1
ATOM 603 C CA . ARG A 1 87 ? -12.269 8.320 1.174 1.00 81.88 87 ARG A CA 1
ATOM 604 C C . ARG A 1 87 ? -12.117 7.578 -0.155 1.00 81.88 87 ARG A C 1
ATOM 606 O O . ARG A 1 87 ? -12.817 6.592 -0.366 1.00 81.88 87 ARG A O 1
ATOM 613 N N . PRO A 1 88 ? -11.174 7.973 -1.029 1.00 80.56 88 PRO A N 1
ATOM 614 C CA . PRO A 1 88 ? -10.882 7.224 -2.257 1.00 80.56 88 PRO A CA 1
ATOM 615 C C . PRO A 1 88 ? -10.479 5.763 -2.007 1.00 80.56 88 PRO A C 1
ATOM 617 O O . PRO A 1 88 ? -10.581 4.927 -2.895 1.00 80.56 88 PRO A O 1
ATOM 620 N N . THR A 1 89 ? -9.993 5.468 -0.803 1.00 82.38 89 THR A N 1
ATOM 621 C CA . THR A 1 89 ? -9.431 4.178 -0.399 1.00 82.38 89 THR A CA 1
ATOM 622 C C . THR A 1 89 ? -10.368 3.329 0.456 1.00 82.38 89 THR A C 1
ATOM 624 O O . THR A 1 89 ? -10.079 2.150 0.644 1.00 82.38 89 THR A O 1
ATOM 627 N N . GLY A 1 90 ? -11.470 3.887 0.967 1.00 89.75 90 GLY A N 1
ATOM 628 C CA . GLY A 1 90 ? -12.411 3.149 1.806 1.00 89.75 90 GLY A CA 1
ATOM 629 C C . GLY A 1 90 ? -13.610 3.971 2.308 1.00 89.75 90 GLY A C 1
ATOM 630 O O . GLY A 1 90 ? -13.597 5.208 2.287 1.00 89.75 90 GLY A O 1
ATOM 631 N N . PRO A 1 91 ? -14.683 3.295 2.759 1.00 93.44 91 PRO A N 1
ATOM 632 C CA . PRO A 1 91 ? -15.888 3.936 3.284 1.00 93.44 91 PRO A CA 1
ATOM 633 C C . PRO A 1 91 ? -15.685 4.589 4.658 1.00 93.44 91 PRO A C 1
ATOM 635 O O . PRO A 1 91 ? -14.783 4.232 5.415 1.00 93.44 91 PRO A O 1
ATOM 638 N N . ASP A 1 92 ? -16.585 5.511 5.005 1.00 94.12 92 ASP A N 1
ATOM 639 C CA . ASP A 1 92 ? -16.720 6.032 6.371 1.00 94.12 92 ASP A CA 1
ATOM 640 C C . ASP A 1 92 ? -17.300 4.947 7.299 1.00 94.12 92 ASP A C 1
ATOM 642 O O . ASP A 1 92 ? -18.254 4.242 6.944 1.00 94.12 92 ASP A O 1
ATOM 646 N N . LEU A 1 93 ? -16.726 4.818 8.493 1.00 95.56 93 LEU A N 1
ATOM 647 C CA . LEU A 1 93 ? -17.075 3.814 9.496 1.00 95.56 93 LEU A CA 1
ATOM 648 C C . LEU A 1 93 ? -18.059 4.315 10.560 1.00 95.56 93 LEU A C 1
ATOM 650 O O . LEU A 1 93 ? -18.551 3.512 11.353 1.00 95.56 93 LEU A O 1
ATOM 654 N N . LYS A 1 94 ? -18.428 5.603 10.565 1.00 93.06 94 LYS A N 1
ATOM 655 C CA . LYS A 1 94 ? -19.456 6.131 11.475 1.00 93.06 94 LYS A CA 1
ATOM 656 C C . LYS A 1 94 ? -20.748 5.343 11.309 1.00 93.06 94 LYS A C 1
ATOM 658 O O . LYS A 1 94 ? -21.289 5.289 10.206 1.00 93.06 94 LYS A O 1
ATOM 663 N N . GLY A 1 95 ? -21.238 4.734 12.388 1.00 91.38 95 GLY A N 1
ATOM 664 C CA . GLY A 1 95 ? -22.460 3.923 12.381 1.00 91.38 95 GLY A CA 1
ATOM 665 C C . GLY A 1 95 ? -22.351 2.621 11.578 1.00 91.38 95 GLY A C 1
ATOM 666 O O . GLY A 1 95 ? -23.364 2.133 11.081 1.00 91.38 95 GLY A O 1
ATOM 667 N N . VAL A 1 96 ? -21.148 2.061 11.393 1.00 94.56 96 VAL A N 1
ATOM 668 C CA . VAL A 1 96 ? -20.964 0.821 10.617 1.00 94.56 96 VAL A CA 1
ATOM 669 C C . VAL A 1 96 ? -21.789 -0.346 11.170 1.00 94.56 96 VAL A C 1
ATOM 671 O O . VAL A 1 96 ? -22.407 -1.057 10.383 1.00 94.56 96 VAL A O 1
ATOM 674 N N . THR A 1 97 ? -21.908 -0.480 12.493 1.00 92.25 97 THR A N 1
ATOM 675 C CA . THR A 1 97 ? -22.702 -1.541 13.140 1.00 92.25 97 THR A CA 1
ATOM 676 C C . THR A 1 97 ? -24.207 -1.282 13.149 1.00 92.25 97 THR A C 1
ATOM 678 O O . THR A 1 97 ? -24.986 -2.169 13.468 1.00 92.25 97 THR A O 1
ATOM 681 N N . GLN A 1 98 ? -24.642 -0.095 12.715 1.00 92.00 98 GLN A N 1
ATOM 682 C CA . GLN A 1 98 ? -26.050 0.173 12.395 1.00 92.00 98 GLN A CA 1
ATOM 683 C C . GLN A 1 98 ? -26.379 -0.244 10.956 1.00 92.00 98 GLN A C 1
ATOM 685 O O . GLN A 1 98 ? -27.524 -0.545 10.635 1.00 92.00 98 GLN A O 1
ATOM 690 N N . ARG A 1 99 ? -25.376 -0.238 10.065 1.00 92.81 99 ARG A N 1
ATOM 691 C CA . ARG A 1 99 ? -25.531 -0.626 8.655 1.00 92.81 99 ARG A CA 1
ATOM 692 C C . ARG A 1 99 ? -25.289 -2.109 8.408 1.00 92.81 99 ARG A C 1
ATOM 694 O O . ARG A 1 99 ? -25.676 -2.599 7.346 1.00 92.81 99 ARG A O 1
ATOM 701 N N . ARG A 1 100 ? -24.559 -2.784 9.293 1.00 92.94 100 ARG A N 1
ATOM 702 C CA . ARG A 1 100 ? -24.071 -4.154 9.113 1.00 92.94 100 ARG A CA 1
ATOM 703 C C . ARG A 1 100 ? -24.048 -4.880 10.447 1.00 92.94 100 ARG A C 1
ATOM 705 O O . ARG A 1 100 ? -23.750 -4.277 11.472 1.00 92.94 100 ARG A O 1
ATOM 712 N N . GLU A 1 101 ? -24.287 -6.183 10.392 1.00 94.75 101 GLU A N 1
ATOM 713 C CA . GLU A 1 101 ? -24.191 -7.062 11.555 1.00 94.75 101 GLU A CA 1
ATOM 714 C C . GLU A 1 101 ? -22.808 -6.990 12.206 1.00 94.75 101 GLU A C 1
ATOM 716 O O . GLU A 1 101 ? -21.782 -7.050 11.519 1.00 94.75 101 GLU A O 1
ATOM 721 N N . ARG A 1 102 ? -22.779 -6.902 13.540 1.00 93.94 102 ARG A N 1
ATOM 722 C CA . ARG A 1 102 ? -21.540 -6.757 14.321 1.00 93.94 102 ARG A CA 1
ATOM 723 C C . ARG A 1 102 ? -20.538 -7.867 14.003 1.00 93.94 102 ARG A C 1
ATOM 725 O O . ARG A 1 102 ? -19.367 -7.589 13.758 1.00 93.94 102 ARG A O 1
ATOM 732 N N . ASP A 1 103 ? -21.011 -9.108 13.933 1.00 94.56 103 ASP A N 1
ATOM 733 C CA . ASP A 1 103 ? -20.173 -10.268 13.620 1.00 94.56 103 ASP A CA 1
ATOM 734 C C . ASP A 1 103 ? -19.577 -10.193 12.215 1.00 94.56 103 ASP A C 1
ATOM 736 O O . ASP A 1 103 ? -18.437 -10.602 11.997 1.00 94.56 103 ASP A O 1
ATOM 740 N N . TRP A 1 104 ? -20.315 -9.642 11.251 1.00 95.69 104 TRP A N 1
ATOM 741 C CA . TRP A 1 104 ? -19.779 -9.418 9.912 1.00 95.69 104 TRP A CA 1
ATOM 742 C C . TRP A 1 104 ? -18.668 -8.359 9.937 1.00 95.69 104 TRP A C 1
ATOM 744 O O . TRP A 1 104 ? -17.627 -8.559 9.311 1.00 95.69 104 TRP A O 1
ATOM 754 N N . VAL A 1 105 ? -18.837 -7.284 10.719 1.00 96.50 105 VAL A N 1
ATOM 755 C CA . VAL A 1 105 ? -17.807 -6.244 10.891 1.00 96.50 105 VAL A CA 1
ATOM 756 C C . VAL A 1 105 ? -16.546 -6.812 11.558 1.00 96.50 105 VAL A C 1
ATOM 758 O O . VAL A 1 105 ? -15.434 -6.536 11.114 1.00 96.50 105 VAL A O 1
ATOM 761 N N . LEU A 1 106 ? -16.683 -7.676 12.564 1.00 96.25 106 LEU A N 1
ATOM 762 C CA . LEU A 1 106 ? -15.527 -8.356 13.161 1.00 96.25 106 LEU A CA 1
ATOM 763 C C . LEU A 1 106 ? -14.831 -9.296 12.166 1.00 96.25 106 LEU A C 1
ATOM 765 O O . LEU A 1 106 ? -13.598 -9.345 12.121 1.00 96.25 106 LEU A O 1
ATOM 769 N N . ARG A 1 107 ? -15.592 -10.010 11.325 1.00 95.62 107 ARG A N 1
ATOM 770 C CA . ARG A 1 107 ? -15.021 -10.891 10.294 1.00 95.62 107 ARG A CA 1
ATOM 771 C C . ARG A 1 107 ? -14.251 -10.129 9.221 1.00 95.62 107 ARG A C 1
ATOM 773 O O . ARG A 1 107 ? -13.176 -10.581 8.847 1.00 95.62 107 ARG A O 1
ATOM 780 N N . ILE A 1 108 ? -14.742 -8.985 8.741 1.00 95.69 108 ILE A N 1
ATOM 781 C CA . ILE A 1 108 ? -13.994 -8.200 7.741 1.00 95.69 108 ILE A CA 1
ATOM 782 C C . ILE A 1 108 ? -12.715 -7.588 8.333 1.00 95.69 108 ILE A C 1
ATOM 784 O O . ILE A 1 108 ? -11.722 -7.470 7.624 1.00 95.69 108 ILE A O 1
ATOM 788 N N . ILE A 1 109 ? -12.693 -7.267 9.633 1.00 95.69 109 ILE A N 1
ATOM 789 C CA . ILE A 1 109 ? -11.484 -6.768 10.310 1.00 95.69 109 ILE A CA 1
ATOM 790 C C . ILE A 1 109 ? -10.432 -7.879 10.480 1.00 95.69 109 ILE A C 1
ATOM 792 O O . ILE A 1 109 ? -9.244 -7.641 10.266 1.00 95.69 109 ILE A O 1
ATOM 796 N N . THR A 1 110 ? -10.856 -9.088 10.860 1.00 94.88 110 THR A N 1
ATOM 797 C CA . THR A 1 110 ? -9.951 -10.202 11.216 1.00 94.88 110 THR A CA 1
ATOM 798 C C . THR A 1 110 ? -9.597 -11.121 10.049 1.00 94.88 110 THR A C 1
ATOM 800 O O . THR A 1 110 ? -8.555 -11.772 10.055 1.00 94.88 110 THR A O 1
ATOM 803 N N . SER A 1 111 ? -10.479 -11.258 9.060 1.00 93.25 111 SER A N 1
ATOM 804 C CA . SER A 1 111 ? -10.362 -12.253 7.986 1.00 93.25 111 SER A CA 1
ATOM 805 C C . SER A 1 111 ? -11.005 -11.781 6.670 1.00 93.25 111 SER A C 1
ATOM 807 O O . SER A 1 111 ? -11.840 -12.494 6.102 1.00 93.25 111 SER A O 1
ATOM 809 N N . PRO A 1 112 ? -10.608 -10.612 6.126 1.00 93.12 112 PRO A N 1
ATOM 810 C CA . PRO A 1 112 ? -11.170 -10.114 4.869 1.00 93.12 112 PRO A CA 1
ATOM 811 C C . PRO A 1 112 ? -10.897 -11.063 3.691 1.00 93.12 112 PRO A C 1
ATOM 813 O O . PRO A 1 112 ? -11.764 -11.235 2.836 1.00 93.12 112 PRO A O 1
ATOM 816 N N . ASP A 1 113 ? -9.757 -11.765 3.683 1.00 88.12 113 ASP A N 1
ATOM 817 C CA . ASP A 1 113 ? -9.402 -12.744 2.642 1.00 88.12 113 ASP A CA 1
ATOM 818 C C . ASP A 1 113 ? -10.426 -13.887 2.531 1.00 88.12 113 ASP A C 1
ATOM 820 O O . ASP A 1 113 ? -10.720 -14.380 1.437 1.00 88.12 113 ASP A O 1
ATOM 824 N N . GLN A 1 114 ? -11.014 -14.303 3.661 1.00 91.56 114 GLN A N 1
ATOM 825 C CA . GLN A 1 114 ? -12.041 -15.344 3.661 1.00 91.56 114 GLN A CA 1
ATOM 826 C C . GLN A 1 114 ? -13.339 -14.837 3.036 1.00 91.56 114 GLN A C 1
ATOM 828 O O . GLN A 1 114 ? -13.904 -15.526 2.193 1.00 91.56 114 GLN A O 1
ATOM 833 N N . LEU A 1 115 ? -13.768 -13.614 3.359 1.00 93.12 115 LEU A N 1
ATOM 834 C CA . LEU A 1 115 ? -14.959 -13.018 2.744 1.00 93.12 115 LEU A CA 1
ATOM 835 C C . LEU A 1 115 ? -14.769 -12.803 1.233 1.00 93.12 115 LEU A C 1
ATOM 837 O O . LEU A 1 115 ? -15.694 -13.021 0.452 1.00 93.12 115 LEU A O 1
ATOM 841 N N . ILE A 1 116 ? -13.554 -12.441 0.806 1.00 90.56 116 ILE A N 1
ATOM 842 C CA . ILE A 1 116 ? -13.197 -12.318 -0.614 1.00 90.56 116 ILE A CA 1
ATOM 843 C C . ILE A 1 116 ? -13.271 -13.682 -1.312 1.00 90.56 116 ILE A C 1
ATOM 845 O O . ILE A 1 116 ? -13.892 -13.792 -2.369 1.00 90.56 116 ILE A O 1
ATOM 849 N N . SER A 1 117 ? -12.674 -14.730 -0.731 1.00 90.06 117 SER A N 1
ATOM 850 C CA . SER A 1 117 ? -12.686 -16.076 -1.332 1.00 90.06 117 SER A CA 1
ATOM 851 C C . SER A 1 117 ? -14.085 -16.702 -1.369 1.00 90.06 117 SER A C 1
ATOM 853 O O . SER A 1 117 ? -14.419 -17.397 -2.327 1.00 90.06 117 SER A O 1
ATOM 855 N N . GLN A 1 118 ? -14.932 -16.382 -0.388 1.00 93.88 118 GLN A N 1
ATOM 856 C CA . GLN A 1 118 ? -16.350 -16.749 -0.352 1.00 93.88 118 GLN A CA 1
ATOM 857 C C . GLN A 1 118 ? -17.222 -15.922 -1.308 1.00 93.88 118 GLN A C 1
ATOM 859 O O . GLN A 1 118 ? -18.407 -16.210 -1.445 1.00 93.88 118 GLN A O 1
ATOM 864 N N . GLN A 1 119 ? -16.649 -14.922 -1.987 1.00 91.06 119 GLN A N 1
ATOM 865 C CA . GLN A 1 119 ? -17.360 -14.020 -2.894 1.00 91.06 119 GLN A CA 1
ATOM 866 C C . GLN A 1 119 ? -18.525 -13.282 -2.216 1.00 91.06 119 GLN A C 1
ATOM 868 O O . GLN A 1 119 ? -19.572 -13.080 -2.837 1.00 91.06 119 GLN A O 1
ATOM 873 N N . ASP A 1 120 ? -18.335 -12.863 -0.960 1.00 96.00 120 ASP A N 1
ATOM 874 C CA . ASP A 1 120 ? -19.314 -12.072 -0.210 1.00 96.00 120 ASP A CA 1
ATOM 875 C C . ASP A 1 120 ? -19.800 -10.880 -1.058 1.00 96.00 120 ASP A C 1
ATOM 877 O O . ASP A 1 120 ? -19.006 -10.096 -1.594 1.00 96.00 120 ASP A O 1
ATOM 881 N N . ALA A 1 121 ? -21.121 -10.770 -1.218 1.00 95.50 121 ALA A N 1
ATOM 882 C CA . ALA A 1 121 ? -21.735 -9.798 -2.118 1.00 95.50 121 ALA A CA 1
ATOM 883 C C . ALA A 1 121 ? -21.407 -8.347 -1.727 1.00 95.50 121 ALA A C 1
ATOM 885 O O . ALA A 1 121 ? -21.170 -7.518 -2.606 1.00 95.50 121 ALA A O 1
ATOM 886 N N . ILE A 1 122 ? -21.323 -8.061 -0.424 1.00 93.75 122 ILE A N 1
ATOM 887 C CA . ILE A 1 122 ? -21.011 -6.730 0.105 1.00 93.75 122 ILE A CA 1
ATOM 888 C C . ILE A 1 122 ? -19.552 -6.394 -0.197 1.00 93.75 122 ILE A C 1
ATOM 890 O O . ILE A 1 122 ? -19.251 -5.290 -0.643 1.00 93.75 122 ILE A O 1
ATOM 894 N N . ILE A 1 123 ? -18.636 -7.346 0.002 1.00 93.62 123 ILE A N 1
ATOM 895 C CA . ILE A 1 123 ? -17.224 -7.139 -0.342 1.00 93.62 123 ILE A CA 1
ATOM 896 C C . ILE A 1 123 ? -17.065 -6.875 -1.837 1.00 93.62 123 ILE A C 1
ATOM 898 O O . ILE A 1 123 ? -16.337 -5.960 -2.215 1.00 93.62 123 ILE A O 1
ATOM 902 N N . ARG A 1 124 ? -17.756 -7.628 -2.699 1.00 93.81 124 ARG A N 1
ATOM 903 C CA . ARG A 1 124 ? -17.687 -7.418 -4.153 1.00 93.81 124 ARG A CA 1
ATOM 904 C C . ARG A 1 124 ? -18.180 -6.034 -4.568 1.00 93.81 124 ARG A C 1
ATOM 906 O O . ARG A 1 124 ? -17.547 -5.410 -5.417 1.00 93.81 124 ARG A O 1
ATOM 913 N N . GLU A 1 125 ? -19.266 -5.559 -3.967 1.00 94.00 125 GLU A N 1
ATOM 914 C CA . GLU A 1 125 ? -19.788 -4.209 -4.189 1.00 94.00 125 GLU A CA 1
ATOM 915 C C . GLU A 1 125 ? -18.780 -3.141 -3.742 1.00 94.00 125 GLU A C 1
ATOM 917 O O . GLU A 1 125 ? -18.425 -2.259 -4.522 1.00 94.00 125 GLU A O 1
ATOM 922 N N . LEU A 1 126 ? -18.232 -3.270 -2.529 1.00 92.44 126 LEU A N 1
ATOM 923 C CA . LEU A 1 126 ? -17.234 -2.336 -2.000 1.00 92.44 126 LEU A CA 1
ATOM 924 C C . LEU A 1 126 ? -15.950 -2.328 -2.841 1.00 92.44 126 LEU A C 1
ATOM 926 O O . LEU A 1 126 ? -15.398 -1.268 -3.120 1.00 92.44 126 LEU A O 1
ATOM 930 N N . VAL A 1 127 ? -15.475 -3.487 -3.299 1.00 90.88 127 VAL A N 1
ATOM 931 C CA . VAL A 1 127 ? -14.301 -3.569 -4.182 1.00 90.88 127 VAL A CA 1
ATOM 932 C C . VAL A 1 127 ? -14.581 -2.920 -5.536 1.00 90.88 127 VAL A C 1
ATOM 934 O O . VAL A 1 127 ? -13.684 -2.292 -6.097 1.00 90.88 127 VAL A O 1
ATOM 937 N N . ALA A 1 128 ? -15.804 -3.032 -6.061 1.00 90.44 128 ALA A N 1
ATOM 938 C CA . ALA A 1 128 ? -16.191 -2.343 -7.288 1.00 90.44 128 ALA A CA 1
ATOM 939 C C . ALA A 1 128 ? -16.238 -0.815 -7.101 1.00 90.44 128 ALA A C 1
ATOM 941 O O . ALA A 1 128 ? -15.804 -0.089 -7.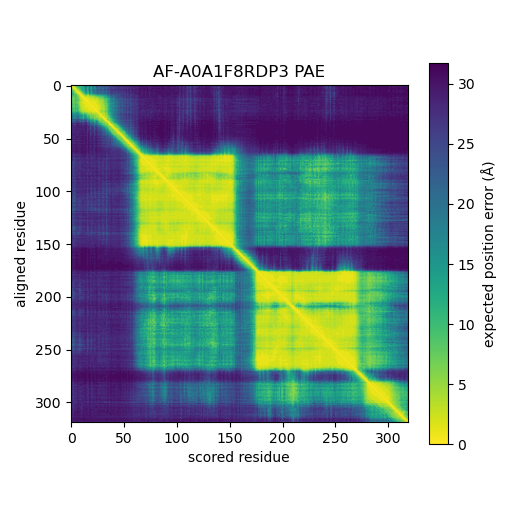993 1.00 90.44 128 ALA A O 1
ATOM 942 N N . GLU A 1 129 ? -16.705 -0.333 -5.943 1.00 90.19 129 GLU A N 1
ATOM 943 C CA . GLU A 1 129 ? -16.780 1.101 -5.628 1.00 90.19 129 GLU A CA 1
ATOM 944 C C . GLU A 1 129 ? -15.396 1.720 -5.363 1.00 90.19 129 GLU A C 1
ATOM 946 O O . GLU A 1 129 ? -15.061 2.762 -5.926 1.00 90.19 129 GLU A O 1
ATOM 951 N N . TYR A 1 130 ? -14.572 1.082 -4.527 1.00 87.25 130 TYR A N 1
ATOM 952 C CA . TYR A 1 130 ? -13.298 1.643 -4.056 1.00 87.25 130 TYR A CA 1
ATOM 953 C C . TYR A 1 130 ? -12.079 1.161 -4.860 1.00 87.25 130 TYR A C 1
ATOM 955 O O . TYR A 1 130 ? -10.985 1.718 -4.756 1.00 87.25 130 TYR A O 1
ATOM 963 N N . GLY A 1 131 ? -12.230 0.114 -5.674 1.00 82.50 131 GLY A N 1
ATOM 964 C CA . GLY A 1 131 ? -11.158 -0.445 -6.501 1.00 82.50 131 GLY A CA 1
ATOM 965 C C . GLY A 1 131 ? -10.024 -1.120 -5.719 1.00 82.50 131 GLY A C 1
ATOM 966 O O . GLY A 1 131 ? -9.025 -1.514 -6.329 1.00 82.50 131 GLY A O 1
ATOM 967 N N . LEU A 1 132 ? -10.156 -1.239 -4.394 1.00 84.56 132 LEU A N 1
ATOM 968 C CA . LEU A 1 132 ? -9.254 -1.952 -3.495 1.00 84.56 132 LEU A CA 1
ATOM 969 C C . LEU A 1 132 ? -10.063 -2.849 -2.557 1.00 84.56 132 LEU A C 1
ATOM 971 O O . LEU A 1 132 ? -11.083 -2.437 -2.011 1.00 84.56 132 LEU A O 1
ATOM 975 N N . ALA A 1 133 ? -9.565 -4.065 -2.346 1.00 88.06 133 ALA A N 1
ATOM 976 C CA . ALA A 1 133 ? -10.028 -4.920 -1.264 1.00 88.06 133 ALA A CA 1
ATOM 977 C C . ALA A 1 133 ? -9.315 -4.540 0.037 1.00 88.06 133 ALA A C 1
ATOM 979 O O . ALA A 1 133 ? -8.120 -4.230 0.017 1.00 88.06 133 ALA A O 1
ATOM 980 N N . MET A 1 134 ? -10.044 -4.570 1.157 1.00 92.00 134 MET A N 1
ATOM 981 C CA . MET A 1 134 ? -9.455 -4.361 2.479 1.00 92.00 134 MET A CA 1
ATOM 982 C C . MET A 1 134 ? -8.416 -5.465 2.734 1.00 92.00 134 MET A C 1
ATOM 984 O O . MET A 1 134 ? -8.779 -6.642 2.693 1.00 92.00 134 MET A O 1
ATOM 988 N N . PRO A 1 135 ? -7.135 -5.121 2.952 1.00 89.31 135 PRO A N 1
ATOM 989 C CA . PRO A 1 135 ? -6.112 -6.120 3.210 1.00 89.31 135 PRO A CA 1
ATOM 990 C C . PRO A 1 135 ? -6.292 -6.721 4.602 1.00 89.31 135 PRO A C 1
ATOM 992 O O . PRO A 1 135 ? -6.831 -6.086 5.510 1.00 89.31 135 PRO A O 1
ATOM 995 N N . ASN A 1 136 ? -5.784 -7.933 4.791 1.00 90.50 136 ASN A N 1
ATOM 996 C CA . ASN A 1 136 ? -5.693 -8.523 6.114 1.00 90.50 136 ASN A CA 1
ATOM 997 C C . ASN A 1 136 ? -4.563 -7.872 6.915 1.00 90.50 136 ASN A C 1
ATOM 999 O O . ASN A 1 136 ? -3.379 -8.080 6.657 1.00 90.50 136 ASN A O 1
ATOM 1003 N N . LEU A 1 137 ? -4.955 -7.081 7.909 1.00 88.62 137 LEU A N 1
ATOM 1004 C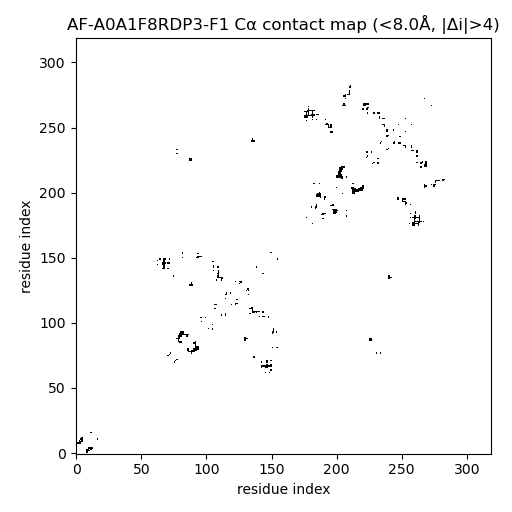 CA . LEU A 1 137 ? -4.057 -6.307 8.764 1.00 88.62 137 LEU A CA 1
ATOM 1005 C C . LEU A 1 137 ? -3.477 -7.135 9.932 1.00 88.62 137 LEU A C 1
ATOM 1007 O O . LEU A 1 137 ? -2.732 -6.599 10.765 1.00 88.62 137 LEU A O 1
ATOM 1011 N N . GLY A 1 138 ? -3.822 -8.429 9.992 1.00 87.00 138 GLY A N 1
ATOM 1012 C CA . GLY A 1 138 ? -3.337 -9.392 10.976 1.00 87.00 138 GLY A CA 1
ATOM 1013 C C . GLY A 1 138 ? -3.797 -9.101 12.401 1.00 87.00 138 GLY A C 1
ATOM 1014 O O . GLY A 1 138 ? -3.020 -9.329 13.32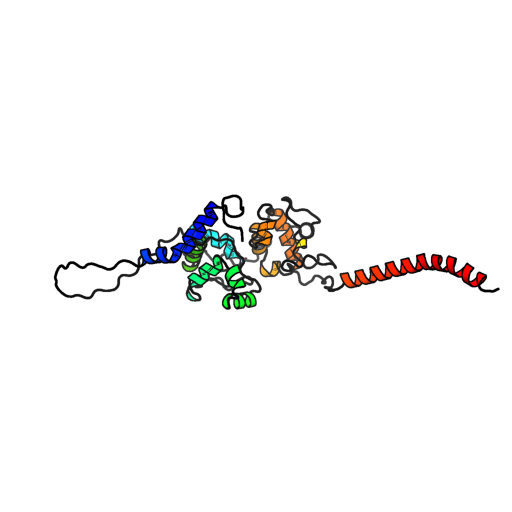2 1.00 87.00 138 GLY A O 1
ATOM 1015 N N . LEU A 1 139 ? -4.997 -8.537 12.578 1.00 89.00 139 LEU A N 1
ATOM 1016 C CA . LEU A 1 139 ? -5.566 -8.308 13.907 1.00 89.00 139 LEU A CA 1
ATOM 1017 C C . LEU A 1 139 ? -6.127 -9.619 14.462 1.00 89.00 139 LEU A C 1
ATOM 1019 O O . LEU A 1 139 ? -6.849 -10.347 13.776 1.00 89.00 139 LEU A O 1
ATOM 1023 N N . SER A 1 140 ? -5.836 -9.877 15.732 1.00 91.62 140 SER A N 1
ATOM 1024 C CA . SER A 1 140 ? -6.531 -10.878 16.531 1.00 91.62 140 SER A CA 1
ATOM 1025 C C . SER A 1 140 ? -7.998 -10.490 16.750 1.00 91.62 140 SER A C 1
ATOM 1027 O O . SER A 1 140 ? -8.406 -9.340 16.564 1.00 91.62 140 SER A O 1
ATOM 1029 N N . ARG A 1 141 ? -8.815 -11.456 17.186 1.00 91.75 141 ARG A N 1
ATOM 1030 C CA . ARG A 1 141 ? -10.222 -11.200 17.518 1.00 91.75 141 ARG A CA 1
ATOM 1031 C C . ARG A 1 141 ? -10.375 -10.139 18.610 1.00 91.75 141 ARG A C 1
ATOM 1033 O O . ARG A 1 141 ? -11.235 -9.277 18.481 1.00 91.75 141 ARG A O 1
ATOM 1040 N N . GLN A 1 142 ? -9.524 -10.181 19.633 1.00 91.38 142 GLN A N 1
ATOM 1041 C CA . GLN A 1 142 ? -9.549 -9.207 20.722 1.00 91.38 142 GLN A CA 1
ATOM 1042 C C . GLN A 1 142 ? -9.233 -7.791 20.214 1.00 91.38 142 GLN A C 1
ATOM 1044 O O . GLN A 1 142 ? -10.005 -6.871 20.459 1.00 91.38 142 GLN A O 1
ATOM 1049 N N . GLU A 1 143 ? -8.163 -7.621 19.431 1.00 92.25 143 GLU A N 1
ATOM 1050 C CA . GLU A 1 143 ? -7.816 -6.322 18.830 1.00 92.25 143 GLU A CA 1
ATOM 1051 C C . GLU A 1 143 ? -8.939 -5.788 17.926 1.00 92.25 143 GLU A C 1
ATOM 1053 O O . GLU A 1 143 ? -9.216 -4.589 17.906 1.00 92.25 143 GLU A O 1
ATOM 1058 N N . ALA A 1 144 ? -9.615 -6.668 17.181 1.00 95.25 144 ALA A N 1
ATOM 1059 C CA . ALA A 1 144 ? -10.753 -6.285 16.352 1.00 95.25 144 ALA A CA 1
ATOM 1060 C C . ALA A 1 144 ? -11.958 -5.818 17.183 1.00 95.25 144 ALA A C 1
ATOM 1062 O O . ALA A 1 144 ? -12.621 -4.855 16.800 1.00 95.25 144 ALA A O 1
ATOM 1063 N N . GLU A 1 145 ? -12.232 -6.466 18.318 1.00 94.75 145 GLU A N 1
ATOM 1064 C CA . GLU A 1 145 ? -13.279 -6.055 19.259 1.00 94.75 145 GLU A CA 1
ATOM 1065 C C . GLU A 1 145 ? -12.953 -4.703 19.912 1.00 94.75 145 GLU A C 1
ATOM 1067 O O . GLU A 1 145 ? -13.833 -3.845 20.000 1.00 94.75 145 GLU A O 1
ATOM 1072 N N . GLU A 1 146 ? -11.691 -4.470 20.281 1.00 94.12 146 GLU A N 1
ATOM 1073 C CA . GLU A 1 146 ? -11.209 -3.194 20.829 1.00 94.12 146 GLU A CA 1
ATOM 1074 C C . GLU A 1 146 ? -11.342 -2.046 19.814 1.00 94.12 146 GLU A C 1
ATOM 1076 O O . GLU A 1 146 ? -11.855 -0.972 20.143 1.00 94.12 146 GLU A O 1
ATOM 1081 N N . VAL A 1 147 ? -10.937 -2.267 18.558 1.00 95.06 147 VAL A N 1
ATOM 1082 C CA . VAL A 1 147 ? -11.097 -1.281 17.473 1.00 95.06 147 VAL A CA 1
ATOM 1083 C C . VAL A 1 147 ? -12.568 -1.029 17.168 1.00 95.06 147 VAL A C 1
ATOM 1085 O O . VAL A 1 147 ? -12.966 0.120 16.971 1.00 95.06 147 VAL A O 1
ATOM 1088 N N . LEU A 1 148 ? -13.392 -2.078 17.135 1.00 94.88 148 LEU A N 1
ATOM 1089 C CA . LEU A 1 148 ? -14.818 -1.930 16.871 1.00 94.88 148 LEU A CA 1
ATOM 1090 C C . LEU A 1 148 ? -15.506 -1.124 17.975 1.00 94.88 148 LEU A C 1
ATOM 1092 O O . LEU A 1 148 ? -16.279 -0.222 17.662 1.00 94.88 148 LEU A O 1
ATOM 1096 N N . ALA A 1 149 ? -15.162 -1.375 19.241 1.00 93.00 149 ALA A N 1
ATOM 1097 C CA . ALA A 1 149 ? -15.653 -0.589 20.369 1.00 93.00 149 ALA A CA 1
ATOM 1098 C C . ALA A 1 149 ? -15.258 0.895 20.250 1.00 93.00 149 ALA A C 1
ATOM 1100 O O . ALA A 1 149 ? -16.082 1.771 20.508 1.00 93.00 149 ALA A O 1
ATOM 1101 N N . TYR A 1 150 ? -14.035 1.193 19.797 1.00 93.06 150 TYR A N 1
ATOM 1102 C CA . TYR A 1 150 ? -13.607 2.569 19.526 1.00 93.06 150 TYR A CA 1
ATOM 1103 C C . TYR A 1 150 ? -14.413 3.229 18.389 1.00 93.06 150 TYR A C 1
ATOM 1105 O O . TYR A 1 150 ? -14.850 4.373 18.525 1.00 93.06 150 TYR A O 1
ATOM 1113 N N . ILE A 1 151 ? -14.662 2.506 17.289 1.00 92.88 151 ILE A N 1
ATOM 1114 C CA . ILE A 1 151 ? -15.464 2.994 16.152 1.00 92.88 151 ILE A CA 1
ATOM 1115 C C . ILE A 1 151 ? -16.914 3.284 16.578 1.00 92.88 151 ILE A C 1
ATOM 1117 O O . ILE A 1 151 ? -17.492 4.298 16.180 1.00 92.88 151 ILE A O 1
ATOM 1121 N N . GLU A 1 152 ? -17.509 2.399 17.380 1.00 88.38 152 GLU A N 1
ATOM 1122 C CA . GLU A 1 152 ? -18.886 2.517 17.876 1.00 88.38 152 GLU A CA 1
ATOM 1123 C C . GLU A 1 152 ? -19.056 3.593 18.938 1.00 88.38 152 GLU A C 1
ATOM 1125 O O . GLU A 1 152 ? -20.068 4.294 18.937 1.00 88.38 152 GLU A O 1
ATOM 1130 N N . GLY A 1 153 ? -18.051 3.753 19.803 1.00 81.50 153 GLY A N 1
ATOM 1131 C CA . GLY A 1 153 ? -18.001 4.784 20.834 1.00 81.50 153 GLY A CA 1
ATOM 1132 C C . GLY A 1 153 ? -18.031 6.208 20.277 1.00 81.50 153 GLY A C 1
ATOM 1133 O O . GLY A 1 153 ? -18.131 7.150 21.057 1.00 81.50 153 GLY A O 1
ATOM 1134 N N . GLY A 1 154 ? -17.972 6.366 18.946 1.00 64.38 154 GLY A N 1
ATOM 1135 C CA . GLY A 1 154 ? -18.275 7.607 18.252 1.00 64.38 154 GLY A CA 1
ATOM 1136 C C . GLY A 1 154 ? -17.436 8.757 18.779 1.00 64.38 154 GLY A C 1
ATOM 1137 O O . GLY A 1 154 ? -17.999 9.702 19.313 1.00 64.38 154 GLY A O 1
ATOM 1138 N N . SER A 1 155 ? -16.109 8.658 18.647 1.00 57.97 155 SER A N 1
ATOM 1139 C CA . SER A 1 155 ? -15.151 9.711 19.009 1.00 57.97 155 SER A CA 1
ATOM 1140 C C . SER A 1 155 ? -15.515 10.414 20.323 1.00 57.97 155 SER A C 1
ATOM 1142 O O . SER A 1 155 ? -15.883 11.589 20.335 1.00 57.97 155 SER A O 1
ATOM 1144 N N . GLY A 1 156 ? -15.418 9.691 21.439 1.00 43.41 156 GLY A N 1
ATOM 1145 C CA . GLY A 1 156 ? -15.563 10.233 22.792 1.00 43.41 156 GLY A CA 1
ATOM 1146 C C . GLY A 1 156 ? -14.407 11.151 23.209 1.00 43.41 156 GLY A C 1
ATOM 1147 O O . GLY A 1 156 ? -13.740 10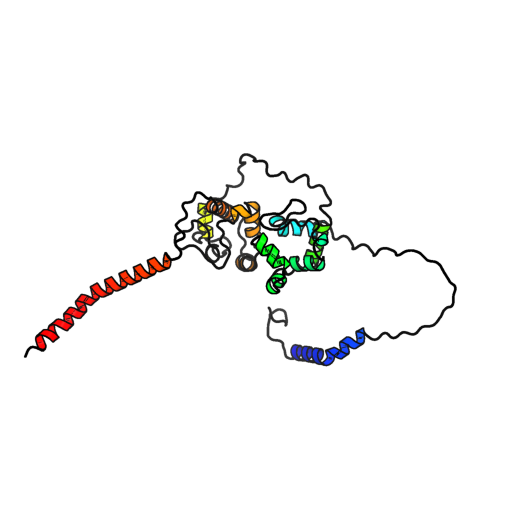.878 24.196 1.00 43.41 156 GLY A O 1
ATOM 1148 N N . ALA A 1 157 ? -14.156 12.202 22.428 1.00 34.06 157 ALA A N 1
ATOM 1149 C CA . ALA A 1 157 ? -13.553 13.491 22.765 1.00 34.06 157 ALA A CA 1
ATOM 1150 C C . ALA A 1 157 ? -13.604 14.354 21.488 1.00 34.06 157 ALA A C 1
ATOM 1152 O O . ALA A 1 157 ? -13.358 13.828 20.397 1.00 34.06 157 ALA A O 1
ATOM 1153 N N . PRO A 1 158 ? -13.886 15.668 21.568 1.00 33.81 158 PRO A N 1
ATOM 1154 C CA . PRO A 1 158 ? -13.691 16.548 20.431 1.00 33.81 158 PRO A CA 1
ATOM 1155 C C . PRO A 1 158 ? -12.196 16.571 20.111 1.00 33.81 158 PRO A C 1
ATOM 1157 O O . PRO A 1 158 ? -11.425 17.323 20.702 1.00 33.81 158 PRO A O 1
ATOM 1160 N N . VAL A 1 159 ? -11.777 15.772 19.133 1.00 37.28 159 VAL A N 1
ATOM 1161 C CA . VAL A 1 159 ? -10.667 16.194 18.293 1.00 37.28 159 VAL A CA 1
ATOM 1162 C C . VAL A 1 159 ? -11.216 17.427 17.594 1.00 37.28 159 VAL A C 1
ATOM 1164 O O . VAL A 1 159 ? -12.083 17.329 16.721 1.00 37.28 159 VAL A O 1
ATOM 1167 N N . ALA A 1 160 ? -10.782 18.603 18.064 1.00 30.78 160 ALA A N 1
ATOM 1168 C CA . ALA A 1 160 ? -10.882 19.840 17.302 1.00 30.78 160 ALA A CA 1
ATOM 1169 C C . ALA A 1 160 ? -10.594 19.487 15.842 1.00 30.78 160 ALA A C 1
ATOM 1171 O O . ALA A 1 160 ? -9.662 18.706 15.638 1.00 30.78 160 ALA A O 1
ATOM 1172 N N . PRO A 1 161 ? -11.386 19.969 14.862 1.00 32.91 161 PRO A N 1
ATOM 1173 C CA . PRO A 1 161 ? -11.225 19.580 13.468 1.00 32.91 161 PRO A CA 1
ATOM 1174 C C . PRO A 1 161 ? -9.738 19.571 13.167 1.00 32.91 161 PRO A C 1
ATOM 1176 O O . PRO A 1 161 ? -9.107 20.626 13.259 1.00 32.91 161 PRO A O 1
ATOM 1179 N N . SER A 1 162 ? -9.175 18.380 12.916 1.00 36.00 162 SER A N 1
ATOM 1180 C CA . SER A 1 162 ? -7.817 18.295 12.398 1.00 36.00 162 SER A CA 1
ATOM 1181 C C . SER A 1 162 ? -7.865 19.225 11.205 1.00 36.00 162 SER A C 1
ATOM 1183 O O . SER A 1 162 ? -8.705 18.978 10.329 1.00 36.00 162 SER A O 1
ATOM 1185 N N . PRO A 1 163 ? -7.150 20.365 11.236 1.00 32.16 163 PRO A N 1
ATOM 1186 C CA . PRO A 1 163 ? -7.400 21.405 10.270 1.00 32.16 163 PRO A CA 1
ATOM 1187 C C . PRO A 1 163 ? -7.258 20.731 8.919 1.00 32.16 163 PRO A C 1
ATOM 1189 O O . PRO A 1 163 ? -6.229 20.104 8.651 1.00 32.16 163 PRO A O 1
ATOM 1192 N N . ALA A 1 164 ? -8.319 20.801 8.103 1.00 35.84 164 ALA A N 1
ATOM 1193 C CA . ALA A 1 164 ? -8.177 20.602 6.670 1.00 35.84 164 ALA A CA 1
ATOM 1194 C C . ALA A 1 164 ? -6.875 21.316 6.313 1.00 35.84 164 ALA A C 1
ATOM 1196 O O . ALA A 1 164 ? -6.754 22.468 6.750 1.00 35.84 164 ALA A O 1
ATOM 1197 N N . PRO A 1 165 ? -5.881 20.643 5.697 1.00 33.84 165 PRO A N 1
ATOM 1198 C CA . PRO A 1 165 ? -4.568 21.230 5.521 1.00 33.84 165 PRO A CA 1
ATOM 1199 C C . PRO A 1 165 ? -4.788 22.564 4.827 1.00 33.84 165 PRO A C 1
ATOM 1201 O O . PRO A 1 165 ? -5.124 22.625 3.643 1.00 33.84 165 PRO A O 1
ATOM 1204 N N . LYS A 1 166 ? -4.695 23.647 5.608 1.00 30.72 166 LYS A N 1
ATOM 1205 C CA . LYS A 1 166 ? -4.625 24.979 5.046 1.00 30.72 166 LYS A CA 1
ATOM 1206 C C . LYS A 1 166 ? -3.390 24.915 4.153 1.00 30.72 166 LYS A C 1
ATOM 1208 O O . LYS A 1 166 ? -2.418 24.264 4.548 1.00 30.72 166 LYS A O 1
ATOM 1213 N N . PRO A 1 167 ? -3.423 25.507 2.953 1.00 36.53 167 PRO A N 1
ATOM 1214 C CA . PRO A 1 167 ? -2.239 25.607 2.122 1.00 36.53 167 PRO A CA 1
ATOM 1215 C C . PRO A 1 167 ? -1.225 26.466 2.881 1.00 36.53 167 PRO A C 1
ATOM 1217 O O . PRO A 1 167 ? -1.203 27.688 2.774 1.00 36.53 167 PRO A O 1
ATOM 1220 N N . THR A 1 168 ? -0.440 25.817 3.732 1.00 27.66 168 THR A N 1
ATOM 1221 C CA . THR A 1 168 ? 0.682 26.420 4.415 1.00 27.66 168 THR A CA 1
ATOM 1222 C C . THR A 1 168 ? 1.804 26.398 3.404 1.00 27.66 168 THR A C 1
ATOM 1224 O O . THR A 1 168 ? 2.266 25.340 2.972 1.00 27.66 168 THR A O 1
ATOM 1227 N N . THR A 1 169 ? 2.180 27.596 2.981 1.00 35.12 169 THR A N 1
ATOM 1228 C CA . THR A 1 169 ? 3.389 27.885 2.224 1.00 35.12 169 THR A CA 1
ATOM 1229 C C . THR A 1 169 ? 4.565 27.059 2.776 1.00 35.12 169 THR A C 1
ATOM 1231 O O . THR A 1 169 ? 4.668 26.914 3.997 1.00 35.12 169 THR A O 1
ATOM 1234 N N . PRO A 1 170 ? 5.429 26.482 1.919 1.00 40.75 170 PRO A N 1
ATOM 1235 C CA . PRO A 1 170 ? 6.315 25.383 2.298 1.00 40.75 170 PRO A CA 1
ATOM 1236 C C . PRO A 1 170 ? 7.258 25.751 3.445 1.00 40.75 170 PRO A C 1
ATOM 1238 O O . PRO A 1 170 ? 8.075 26.661 3.311 1.00 40.75 170 PRO A O 1
ATOM 1241 N N . GLN A 1 171 ? 7.190 25.004 4.547 1.00 30.86 171 GLN A N 1
ATOM 1242 C CA . GLN A 1 171 ? 8.225 25.014 5.575 1.00 30.86 171 GLN A CA 1
ATOM 1243 C C . GLN A 1 171 ? 9.080 23.760 5.418 1.00 30.86 171 GLN A C 1
ATOM 1245 O O . GLN A 1 171 ? 8.604 22.632 5.531 1.00 30.86 171 GLN A O 1
ATOM 1250 N N . ALA A 1 172 ? 10.347 23.995 5.084 1.00 44.97 172 ALA A N 1
ATOM 1251 C CA . ALA A 1 172 ? 11.350 22.976 4.854 1.00 44.97 172 ALA A CA 1
ATOM 1252 C C . ALA A 1 172 ? 11.736 22.274 6.166 1.00 44.97 172 ALA A C 1
ATOM 1254 O O . ALA A 1 172 ? 12.271 22.887 7.087 1.00 44.97 172 ALA A O 1
ATOM 1255 N N . GLY A 1 173 ? 11.506 20.966 6.188 1.00 32.09 173 GLY A N 1
ATOM 1256 C CA . GLY A 1 173 ? 12.078 19.981 7.098 1.00 32.09 173 GLY A CA 1
ATOM 1257 C C . GLY A 1 173 ? 12.025 18.611 6.413 1.00 32.09 173 GLY A C 1
ATOM 1258 O O . GLY A 1 173 ? 11.253 18.447 5.467 1.00 32.09 173 GLY A O 1
ATOM 1259 N N . PRO A 1 174 ? 12.831 17.646 6.881 1.00 41.31 174 PRO A N 1
ATOM 1260 C CA . PRO A 1 174 ? 14.068 17.249 6.198 1.00 41.31 174 PRO A CA 1
ATOM 1261 C C . PRO A 1 174 ? 13.838 16.972 4.702 1.00 41.31 174 PRO A C 1
ATOM 1263 O O . PRO A 1 174 ? 12.891 16.281 4.349 1.00 41.31 174 PRO A O 1
ATOM 1266 N N . ALA A 1 175 ? 14.689 17.573 3.857 1.00 49.41 175 ALA A N 1
ATOM 1267 C CA . ALA A 1 175 ? 14.695 17.548 2.388 1.00 49.41 175 ALA A CA 1
ATOM 1268 C C . ALA A 1 175 ? 13.554 16.741 1.745 1.00 49.41 175 ALA A C 1
ATOM 1270 O O . ALA A 1 175 ? 13.604 15.512 1.715 1.00 49.41 175 ALA A O 1
ATOM 1271 N N . ALA A 1 176 ? 12.549 17.443 1.202 1.00 70.31 176 ALA A N 1
ATOM 1272 C CA . ALA A 1 176 ? 11.567 16.859 0.292 1.00 70.31 176 ALA A CA 1
ATOM 1273 C C . ALA A 1 176 ? 12.292 15.871 -0.628 1.00 70.31 176 ALA A C 1
ATOM 1275 O O . ALA A 1 176 ? 13.194 16.286 -1.355 1.00 70.31 176 ALA A O 1
ATOM 1276 N N . GLY A 1 177 ? 11.976 14.579 -0.497 1.00 83.69 177 GLY A N 1
ATOM 1277 C CA . GLY A 1 177 ? 12.794 13.525 -1.085 1.00 83.69 177 GLY A CA 1
ATOM 1278 C C . GLY A 1 17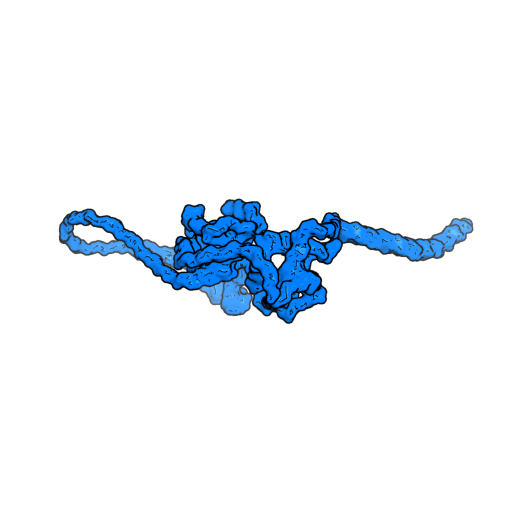7 ? 13.108 13.788 -2.557 1.00 83.69 177 GLY A C 1
ATOM 1279 O O . GLY A 1 177 ? 12.317 14.365 -3.301 1.00 83.69 177 GLY A O 1
ATOM 1280 N N . ASP A 1 178 ? 14.289 13.374 -2.988 1.00 93.88 178 ASP A N 1
ATOM 1281 C CA . ASP A 1 178 ? 14.691 13.454 -4.388 1.00 93.88 178 ASP A CA 1
ATOM 1282 C C . ASP A 1 178 ? 13.997 12.356 -5.215 1.00 93.88 178 ASP A C 1
ATOM 1284 O O . ASP A 1 178 ? 14.150 11.161 -4.941 1.00 93.88 178 ASP A O 1
ATOM 1288 N N . ALA A 1 179 ? 13.234 12.759 -6.235 1.00 92.62 179 ALA A N 1
ATOM 1289 C CA . ALA A 1 179 ? 12.489 11.848 -7.105 1.00 92.62 179 ALA A CA 1
ATOM 1290 C C . ALA A 1 179 ? 13.392 11.011 -8.034 1.00 92.62 179 ALA A C 1
ATOM 1292 O O . ALA A 1 179 ? 13.030 9.896 -8.417 1.00 92.62 179 ALA A O 1
ATOM 1293 N N . GLY A 1 180 ? 14.581 11.507 -8.383 1.00 93.25 180 GLY A N 1
ATOM 1294 C CA . GLY A 1 180 ? 15.598 10.754 -9.116 1.00 93.25 180 GLY A CA 1
ATOM 1295 C C . GLY A 1 180 ? 16.193 9.633 -8.264 1.00 93.25 180 GLY A C 1
ATOM 1296 O O . GLY A 1 180 ? 16.292 8.495 -8.728 1.00 93.25 180 GLY A O 1
ATOM 1297 N N . VAL A 1 181 ? 16.501 9.917 -6.997 1.00 95.31 181 VAL A N 1
ATOM 1298 C CA . VAL A 1 181 ? 16.914 8.898 -6.018 1.00 95.31 181 VAL A CA 1
ATOM 1299 C C . VAL A 1 181 ? 15.786 7.890 -5.798 1.00 95.31 181 VAL A C 1
ATOM 1301 O O . VAL A 1 181 ? 16.021 6.686 -5.894 1.00 95.31 181 VAL A O 1
ATOM 1304 N N . GLY A 1 182 ? 14.546 8.356 -5.621 1.00 94.38 182 GLY A N 1
ATOM 1305 C CA . GLY A 1 182 ? 13.375 7.487 -5.482 1.00 94.38 182 GLY A CA 1
ATOM 1306 C C . GLY A 1 182 ? 13.180 6.558 -6.678 1.00 94.38 182 GLY A C 1
ATOM 1307 O O . GLY A 1 182 ? 12.939 5.364 -6.512 1.00 94.38 182 GLY A O 1
ATOM 1308 N N . ARG A 1 183 ? 13.376 7.070 -7.897 1.00 94.25 183 ARG A N 1
ATOM 1309 C CA . ARG A 1 183 ? 13.363 6.264 -9.125 1.00 94.25 183 ARG A CA 1
ATOM 1310 C C . ARG A 1 183 ? 14.463 5.204 -9.120 1.00 94.25 183 ARG A C 1
ATOM 1312 O O . ARG A 1 183 ? 14.220 4.076 -9.549 1.00 94.25 183 ARG A O 1
ATOM 1319 N N . ASN A 1 184 ? 15.665 5.537 -8.654 1.00 95.44 184 ASN A N 1
ATOM 1320 C CA . ASN A 1 184 ? 16.771 4.583 -8.590 1.00 95.44 184 ASN A CA 1
ATOM 1321 C C . ASN A 1 184 ? 16.516 3.478 -7.556 1.00 95.44 184 ASN A C 1
ATOM 1323 O O . ASN A 1 184 ? 16.771 2.316 -7.863 1.00 95.44 184 ASN A O 1
ATOM 1327 N N . ILE A 1 185 ? 15.943 3.812 -6.396 1.00 95.94 185 ILE A N 1
ATOM 1328 C CA . ILE A 1 185 ? 15.511 2.827 -5.391 1.00 95.94 185 ILE A CA 1
ATOM 1329 C C . ILE A 1 185 ? 14.411 1.929 -5.970 1.00 95.94 185 ILE A C 1
ATOM 1331 O O . ILE A 1 185 ? 14.520 0.704 -5.950 1.00 95.94 185 ILE A O 1
ATOM 1335 N N . TYR A 1 186 ? 13.378 2.528 -6.571 1.00 95.19 186 TYR A N 1
ATOM 1336 C CA . TYR A 1 186 ? 12.257 1.792 -7.155 1.00 95.19 186 TYR A CA 1
ATOM 1337 C C . TYR A 1 186 ? 12.713 0.790 -8.222 1.00 95.19 186 TYR A C 1
ATOM 1339 O O . TYR A 1 186 ? 12.261 -0.354 -8.240 1.00 95.19 186 TYR A O 1
ATOM 1347 N N . THR A 1 187 ? 13.615 1.221 -9.108 1.00 94.06 187 THR A N 1
ATOM 1348 C CA . THR A 1 187 ? 14.137 0.408 -10.219 1.00 94.06 187 THR A CA 1
ATOM 1349 C C . THR A 1 187 ? 15.247 -0.561 -9.807 1.00 94.06 187 THR A C 1
ATOM 1351 O O . THR A 1 187 ? 15.689 -1.350 -10.636 1.00 94.06 187 THR A O 1
ATOM 1354 N N . GLY A 1 188 ? 15.713 -0.509 -8.555 1.00 94.25 188 GLY A N 1
ATOM 1355 C CA . GLY A 1 188 ? 16.812 -1.343 -8.068 1.00 94.25 188 GLY A CA 1
ATOM 1356 C C . GLY A 1 188 ? 18.200 -0.913 -8.547 1.00 94.25 188 GLY A C 1
ATOM 1357 O O . GLY A 1 188 ? 19.160 -1.648 -8.346 1.00 94.25 188 GLY A O 1
ATOM 1358 N N . LYS A 1 189 ? 18.335 0.273 -9.160 1.00 94.94 189 LYS A N 1
ATOM 1359 C CA . LYS A 1 189 ? 19.650 0.883 -9.434 1.00 94.94 189 LYS A CA 1
ATOM 1360 C C . LYS A 1 189 ? 20.380 1.242 -8.141 1.00 94.94 189 LYS A C 1
ATOM 1362 O O . LYS A 1 189 ? 21.603 1.176 -8.093 1.00 94.94 189 LYS A O 1
ATOM 1367 N N . THR A 1 190 ? 19.618 1.612 -7.116 1.00 95.31 190 THR A N 1
ATOM 1368 C CA . THR A 1 190 ? 20.096 1.784 -5.746 1.00 95.31 190 THR A CA 1
ATOM 1369 C C . THR A 1 190 ? 19.429 0.724 -4.880 1.00 95.31 190 THR A C 1
ATOM 1371 O O . THR A 1 190 ? 18.203 0.652 -4.833 1.00 95.31 190 THR A O 1
ATOM 1374 N N . SER A 1 191 ? 20.224 -0.101 -4.203 1.00 95.62 191 SER A N 1
ATOM 1375 C CA . SER A 1 191 ? 19.705 -1.094 -3.260 1.00 95.62 191 SER A CA 1
ATOM 1376 C C . SER A 1 191 ? 19.156 -0.426 -2.002 1.00 95.62 191 SER A C 1
ATOM 1378 O O . SER A 1 191 ? 19.733 0.545 -1.514 1.00 95.62 191 SER A O 1
ATOM 1380 N N . LEU A 1 192 ? 18.080 -0.987 -1.448 1.00 95.88 192 LEU A N 1
ATOM 1381 C CA . LEU A 1 192 ? 17.582 -0.600 -0.128 1.00 95.88 192 LEU A CA 1
ATOM 1382 C C . LEU A 1 192 ? 18.622 -0.934 0.951 1.00 95.88 192 LEU A C 1
ATOM 1384 O O . LEU A 1 192 ? 19.225 -2.011 0.919 1.00 95.88 192 LEU A O 1
ATOM 1388 N N . ARG A 1 193 ? 18.785 -0.052 1.941 1.00 94.88 193 ARG A N 1
ATOM 1389 C CA . ARG A 1 193 ? 19.785 -0.171 3.017 1.00 94.88 193 ARG A CA 1
ATOM 1390 C C . ARG A 1 193 ? 19.641 -1.470 3.804 1.00 94.88 193 ARG A C 1
ATOM 1392 O O . ARG A 1 193 ? 20.643 -2.094 4.134 1.00 94.88 193 ARG A O 1
ATOM 1399 N N . ASN A 1 194 ? 18.404 -1.906 4.036 1.00 95.12 194 ASN A N 1
ATOM 1400 C CA . ASN A 1 194 ? 18.099 -3.132 4.778 1.00 95.12 194 ASN A CA 1
ATOM 1401 C C . ASN A 1 194 ? 17.967 -4.381 3.877 1.00 95.12 194 ASN A C 1
ATOM 1403 O O . ASN A 1 194 ? 17.557 -5.445 4.340 1.00 95.12 194 ASN A O 1
ATOM 1407 N N . GLY A 1 195 ? 18.328 -4.287 2.590 1.00 91.12 195 GLY A N 1
ATOM 1408 C CA . GLY A 1 195 ? 18.406 -5.437 1.681 1.00 91.12 195 GLY A CA 1
ATOM 1409 C C . GLY A 1 195 ? 17.060 -5.958 1.164 1.00 91.12 195 GLY A C 1
ATOM 1410 O O . GLY A 1 195 ? 16.951 -7.140 0.834 1.00 91.12 195 GLY A O 1
ATOM 1411 N N . GLY A 1 196 ? 16.027 -5.112 1.122 1.00 90.88 196 GLY A N 1
ATOM 1412 C CA . GLY A 1 196 ? 14.736 -5.438 0.506 1.00 90.88 196 GLY A CA 1
ATOM 1413 C C . GLY A 1 196 ? 14.811 -5.525 -1.025 1.00 90.88 196 GLY A C 1
ATOM 1414 O O . GLY A 1 196 ? 15.712 -4.963 -1.651 1.00 90.88 196 GLY A O 1
ATOM 1415 N N . ALA A 1 197 ? 13.847 -6.216 -1.641 1.00 94.44 197 ALA A N 1
ATOM 1416 C CA . ALA A 1 197 ? 13.749 -6.293 -3.099 1.00 94.44 197 ALA A CA 1
ATOM 1417 C C . ALA A 1 197 ? 13.400 -4.927 -3.716 1.00 94.44 197 ALA A C 1
ATOM 1419 O O . ALA A 1 197 ? 12.701 -4.114 -3.105 1.00 94.44 197 ALA A O 1
ATOM 1420 N N . ALA A 1 198 ? 13.839 -4.687 -4.954 1.00 95.44 198 ALA A N 1
ATOM 1421 C CA . ALA A 1 198 ? 13.452 -3.493 -5.700 1.00 95.44 198 ALA A CA 1
ATOM 1422 C C . ALA A 1 198 ? 11.956 -3.525 -6.044 1.00 95.44 198 ALA A C 1
ATOM 1424 O O . ALA A 1 198 ? 11.448 -4.548 -6.517 1.00 95.44 198 ALA A O 1
ATOM 1425 N N . CYS A 1 199 ? 11.266 -2.397 -5.869 1.00 94.94 199 CYS A N 1
ATOM 1426 C CA . CYS A 1 199 ? 9.817 -2.296 -6.056 1.00 94.94 199 CYS A CA 1
ATOM 1427 C C . CYS A 1 199 ? 9.371 -2.680 -7.479 1.00 94.94 199 CYS A C 1
ATOM 1429 O O . CYS A 1 199 ? 8.327 -3.313 -7.642 1.00 94.94 199 CYS A O 1
ATOM 1431 N N . ILE A 1 200 ? 10.183 -2.351 -8.495 1.00 93.62 200 ILE A N 1
ATOM 1432 C CA . ILE A 1 200 ? 9.930 -2.660 -9.912 1.00 93.62 200 ILE A CA 1
ATOM 1433 C C . ILE A 1 200 ? 9.760 -4.159 -10.185 1.00 93.62 200 ILE A C 1
ATOM 1435 O O . ILE A 1 200 ? 9.138 -4.532 -11.172 1.00 93.62 200 ILE A O 1
ATOM 1439 N N . SER A 1 201 ? 10.288 -5.029 -9.320 1.00 93.12 201 SER A N 1
ATOM 1440 C CA . SER A 1 201 ? 10.196 -6.484 -9.499 1.00 93.12 201 SER A CA 1
ATOM 1441 C C . SER A 1 201 ? 8.744 -6.970 -9.458 1.00 93.12 201 SER A C 1
ATOM 1443 O O . SER A 1 201 ? 8.394 -7.938 -10.128 1.00 93.12 201 SER A O 1
ATOM 1445 N N . CYS A 1 202 ? 7.893 -6.272 -8.699 1.00 94.88 202 CYS A N 1
ATOM 1446 C CA . CYS A 1 202 ? 6.480 -6.609 -8.545 1.00 94.88 202 CYS A CA 1
ATOM 1447 C C . CYS A 1 202 ? 5.556 -5.528 -9.108 1.00 94.88 202 CYS A C 1
ATOM 1449 O O . CYS A 1 202 ? 4.503 -5.864 -9.646 1.00 94.88 202 CYS A O 1
ATOM 1451 N N . HIS A 1 203 ? 5.931 -4.254 -8.984 1.00 93.94 203 HIS A N 1
ATOM 1452 C CA . HIS A 1 203 ? 5.108 -3.120 -9.383 1.00 93.94 203 HIS A CA 1
ATOM 1453 C C . HIS A 1 203 ? 5.548 -2.525 -10.723 1.00 93.94 203 HIS A C 1
ATOM 1455 O O . HIS A 1 203 ? 6.733 -2.477 -11.053 1.00 93.94 203 HIS A O 1
ATOM 1461 N N . ASN A 1 204 ? 4.574 -1.974 -11.442 1.00 91.25 204 ASN A N 1
ATOM 1462 C CA . ASN A 1 204 ? 4.799 -1.070 -12.561 1.00 91.25 204 ASN A CA 1
ATOM 1463 C C . ASN A 1 204 ? 4.509 0.373 -12.133 1.00 91.25 204 ASN A C 1
ATOM 1465 O O . ASN A 1 204 ? 3.757 0.605 -11.183 1.00 91.25 204 ASN A O 1
ATOM 1469 N N . ILE A 1 205 ? 5.092 1.345 -12.830 1.00 90.62 205 ILE A N 1
ATOM 1470 C CA . ILE A 1 205 ? 4.815 2.764 -12.610 1.00 90.62 205 ILE A CA 1
ATOM 1471 C C . ILE A 1 205 ? 5.063 3.572 -13.886 1.00 90.62 205 ILE A C 1
ATOM 1473 O O . ILE A 1 205 ? 5.883 3.220 -14.734 1.00 90.62 205 ILE A O 1
ATOM 1477 N N . GLY A 1 206 ? 4.366 4.692 -14.038 1.00 85.44 206 GLY A N 1
ATOM 1478 C CA . GLY A 1 206 ? 4.607 5.638 -15.115 1.00 85.44 206 GLY A CA 1
ATOM 1479 C C . GLY A 1 206 ? 6.052 6.146 -15.129 1.00 85.44 206 GLY A C 1
ATOM 1480 O O . GLY A 1 206 ? 6.611 6.569 -14.118 1.00 85.44 206 GLY A O 1
ATOM 1481 N N . GLY A 1 207 ? 6.670 6.147 -16.312 1.00 77.94 207 GLY A N 1
ATOM 1482 C CA . GLY A 1 207 ? 7.929 6.852 -16.546 1.00 77.94 207 GLY A CA 1
ATOM 1483 C C . GLY A 1 207 ? 9.227 6.085 -16.270 1.00 77.94 207 GLY A C 1
ATOM 1484 O O . GLY A 1 207 ? 10.282 6.710 -16.354 1.00 77.94 207 GLY A O 1
ATOM 1485 N N . ILE A 1 208 ? 9.201 4.779 -15.982 1.00 79.12 208 ILE A N 1
ATOM 1486 C CA . ILE A 1 208 ? 10.418 3.949 -15.792 1.00 79.12 208 ILE A CA 1
ATOM 1487 C C . ILE A 1 208 ? 11.007 3.345 -17.081 1.00 79.12 208 ILE A C 1
ATOM 1489 O O . ILE A 1 208 ? 12.030 2.671 -17.017 1.00 79.12 208 ILE A O 1
ATOM 1493 N N . GLY A 1 209 ? 10.438 3.646 -18.254 1.00 71.12 209 GLY A N 1
ATOM 1494 C CA . GLY A 1 209 ? 11.004 3.287 -19.562 1.00 71.12 209 GLY A CA 1
ATOM 1495 C C . GLY A 1 209 ? 10.088 2.413 -20.422 1.00 71.12 209 GLY A C 1
ATOM 1496 O O . GLY A 1 209 ? 8.987 2.056 -20.014 1.00 71.12 209 GLY A O 1
ATOM 1497 N N . ALA A 1 210 ? 10.548 2.082 -21.633 1.00 64.56 210 ALA A N 1
ATOM 1498 C CA . ALA A 1 210 ? 9.740 1.432 -22.676 1.00 64.56 210 ALA A CA 1
ATOM 1499 C C . ALA A 1 210 ? 9.373 -0.037 -22.393 1.00 64.56 210 ALA A C 1
ATOM 1501 O O . ALA A 1 210 ? 8.453 -0.564 -23.013 1.00 64.56 210 ALA A O 1
ATOM 1502 N N . LEU A 1 211 ? 10.094 -0.697 -21.482 1.00 71.94 211 LEU A N 1
ATOM 1503 C CA . LEU A 1 211 ? 9.862 -2.100 -21.121 1.00 71.94 211 LEU A CA 1
ATOM 1504 C C . LEU A 1 211 ? 8.924 -2.266 -19.914 1.00 71.94 211 LEU A C 1
ATOM 1506 O O . LEU A 1 211 ? 8.469 -3.376 -19.663 1.00 71.94 211 LEU A O 1
ATOM 1510 N N . GLY A 1 212 ? 8.589 -1.173 -19.217 1.00 78.75 212 GLY A N 1
ATOM 1511 C CA . GLY A 1 212 ? 7.747 -1.209 -18.019 1.00 78.75 212 GLY A CA 1
ATOM 1512 C C . GLY A 1 212 ? 8.409 -1.891 -16.815 1.00 78.75 212 GLY A C 1
ATOM 1513 O O . GLY A 1 212 ? 9.598 -2.208 -16.831 1.00 78.75 212 GLY A O 1
ATOM 1514 N N . GLY A 1 213 ? 7.631 -2.045 -15.745 1.00 86.69 213 GLY A N 1
ATOM 1515 C CA . GLY A 1 213 ? 7.983 -2.783 -14.531 1.00 86.69 213 GLY A CA 1
ATOM 1516 C C . GLY A 1 213 ? 7.196 -4.087 -14.385 1.00 86.69 213 GLY A C 1
ATOM 1517 O O . GLY A 1 213 ? 6.584 -4.573 -15.335 1.00 86.69 213 GLY A O 1
ATOM 1518 N N . GLY A 1 214 ? 7.206 -4.648 -13.179 1.00 87.38 214 GLY A N 1
ATOM 1519 C CA . GLY A 1 214 ? 6.507 -5.883 -12.843 1.00 87.38 214 GLY A CA 1
ATOM 1520 C C . GLY A 1 214 ? 4.986 -5.741 -12.888 1.00 87.38 214 GLY A C 1
ATOM 1521 O O . GLY A 1 214 ? 4.425 -4.683 -12.612 1.00 87.38 214 GLY A O 1
ATOM 1522 N N . THR A 1 215 ? 4.303 -6.832 -13.223 1.00 87.38 215 THR A N 1
ATOM 1523 C CA . THR A 1 215 ? 2.832 -6.892 -13.313 1.00 87.38 215 THR A CA 1
ATOM 1524 C C . THR A 1 215 ? 2.208 -7.784 -12.242 1.00 87.38 215 THR A C 1
ATOM 1526 O O . THR A 1 215 ? 1.019 -8.083 -12.311 1.00 87.38 215 THR A O 1
ATOM 1529 N N . LEU A 1 216 ? 3.009 -8.255 -11.280 1.00 88.25 216 LEU A N 1
ATOM 1530 C CA . LEU A 1 216 ? 2.541 -9.127 -10.201 1.00 88.25 216 LEU A CA 1
ATOM 1531 C C . LEU A 1 216 ? 1.689 -8.352 -9.187 1.00 88.25 216 LEU A C 1
ATOM 1533 O O . LEU A 1 216 ? 0.721 -8.883 -8.652 1.00 88.25 216 LEU A O 1
ATOM 1537 N N . ALA A 1 217 ? 2.047 -7.095 -8.932 1.00 88.31 217 ALA A N 1
ATOM 1538 C CA . ALA A 1 217 ? 1.345 -6.196 -8.033 1.00 88.31 217 ALA A CA 1
ATOM 1539 C C . ALA A 1 217 ? 0.716 -5.019 -8.798 1.00 88.31 217 ALA A C 1
ATOM 1541 O O . ALA A 1 217 ? 0.893 -4.849 -10.005 1.00 88.31 217 ALA A O 1
ATOM 1542 N N . ARG A 1 218 ? -0.065 -4.197 -8.087 1.00 85.94 218 ARG A N 1
ATOM 1543 C CA . ARG A 1 218 ? -0.806 -3.076 -8.683 1.00 85.94 218 ARG A CA 1
ATOM 1544 C C . ARG A 1 218 ? 0.140 -2.049 -9.317 1.00 85.94 218 ARG A C 1
ATOM 1546 O O . ARG A 1 218 ? 1.208 -1.765 -8.779 1.00 85.94 218 ARG A O 1
ATOM 1553 N N . ASP A 1 219 ? -0.295 -1.444 -10.418 1.00 89.62 219 ASP A N 1
ATOM 1554 C CA . ASP A 1 219 ? 0.378 -0.290 -11.015 1.00 89.62 219 ASP A CA 1
ATOM 1555 C C . ASP A 1 219 ? 0.327 0.924 -10.065 1.00 89.62 219 ASP A C 1
ATOM 1557 O O . ASP A 1 219 ? -0.736 1.279 -9.548 1.00 89.62 219 ASP A O 1
ATOM 1561 N N . MET A 1 220 ? 1.487 1.531 -9.815 1.00 91.69 220 MET A N 1
ATOM 1562 C CA . MET A 1 220 ? 1.691 2.604 -8.839 1.00 91.69 220 MET A CA 1
ATOM 1563 C C . MET A 1 220 ? 1.583 4.013 -9.438 1.00 91.69 220 MET A C 1
ATOM 1565 O O . MET A 1 220 ? 1.782 4.985 -8.714 1.00 91.69 220 MET A O 1
ATOM 1569 N N . THR A 1 221 ? 1.256 4.159 -10.729 1.00 90.38 221 THR A N 1
ATOM 1570 C CA . THR A 1 221 ? 1.179 5.475 -11.401 1.00 90.38 221 THR A CA 1
ATOM 1571 C C . THR A 1 221 ? 0.230 6.429 -10.680 1.00 90.38 221 THR A C 1
ATOM 1573 O O . THR A 1 221 ? 0.580 7.577 -10.429 1.00 90.38 221 THR A O 1
ATOM 1576 N N . ASP A 1 222 ? -0.931 5.927 -10.259 1.00 88.06 222 ASP A N 1
ATOM 1577 C CA . ASP A 1 222 ? -1.956 6.722 -9.575 1.00 88.06 222 ASP A CA 1
ATOM 1578 C C . ASP A 1 222 ? -1.888 6.590 -8.045 1.00 88.06 222 ASP A C 1
ATOM 1580 O O . ASP A 1 222 ? -2.820 6.976 -7.340 1.00 88.06 222 ASP A O 1
ATOM 1584 N N . ALA A 1 223 ? -0.822 5.999 -7.495 1.00 88.50 223 ALA A N 1
ATOM 1585 C CA . ALA A 1 223 ? -0.742 5.755 -6.056 1.00 88.50 223 ALA A CA 1
ATOM 1586 C C . ALA A 1 223 ? -0.743 7.076 -5.271 1.00 88.50 223 ALA A C 1
ATOM 1588 O O . ALA A 1 223 ? -1.465 7.210 -4.283 1.00 88.50 223 ALA A O 1
ATOM 1589 N N . TYR A 1 224 ? -0.003 8.078 -5.754 1.00 88.31 224 TYR A N 1
ATOM 1590 C CA . TYR A 1 224 ? 0.086 9.377 -5.092 1.00 88.31 224 TYR A CA 1
ATOM 1591 C C . TYR A 1 224 ? -1.247 10.138 -5.082 1.00 88.31 224 TYR A C 1
ATOM 1593 O O . TYR A 1 224 ? -1.615 10.698 -4.054 1.00 88.31 224 TYR A O 1
ATOM 1601 N N . SER A 1 225 ? -2.005 10.130 -6.184 1.00 86.25 225 SER A N 1
ATOM 1602 C CA . SER A 1 225 ? -3.290 10.843 -6.259 1.00 86.25 225 SER A CA 1
ATOM 1603 C C . SER A 1 225 ? -4.356 10.247 -5.334 1.00 86.25 225 SER A C 1
ATOM 1605 O O . SER A 1 225 ? -5.231 10.969 -4.862 1.00 86.25 225 SER A O 1
ATOM 1607 N N . ARG A 1 226 ? -4.269 8.944 -5.040 1.00 81.94 226 ARG A N 1
ATOM 1608 C CA . ARG A 1 226 ? -5.209 8.233 -4.158 1.00 81.94 226 ARG A CA 1
ATOM 1609 C C . ARG A 1 226 ? -4.856 8.340 -2.676 1.00 81.94 226 ARG A C 1
ATOM 1611 O O . ARG A 1 226 ? -5.760 8.347 -1.845 1.00 81.94 226 ARG A O 1
ATOM 1618 N N . LEU A 1 227 ? -3.563 8.351 -2.351 1.00 83.06 227 LEU A N 1
ATOM 1619 C CA . LEU A 1 227 ? -3.064 8.161 -0.983 1.00 83.06 227 LEU A CA 1
ATOM 1620 C C . LEU A 1 227 ? -2.421 9.413 -0.375 1.00 83.06 227 LEU A C 1
ATOM 1622 O O . LEU A 1 227 ? -2.397 9.548 0.849 1.00 83.06 227 LEU A O 1
ATOM 1626 N N . GLY A 1 228 ? -1.883 10.311 -1.203 1.00 84.75 228 GLY A N 1
ATOM 1627 C CA . GLY A 1 228 ? -1.044 11.423 -0.755 1.00 84.75 228 GLY A CA 1
ATOM 1628 C C . GLY A 1 228 ? 0.249 10.970 -0.061 1.00 84.75 228 GLY A C 1
ATOM 1629 O O . GLY A 1 228 ? 0.548 9.776 0.034 1.00 84.75 228 GLY A O 1
ATOM 1630 N N . ASP A 1 229 ? 1.023 11.935 0.442 1.00 80.69 229 ASP A N 1
ATOM 1631 C CA . ASP A 1 229 ? 2.309 11.669 1.104 1.00 80.69 229 ASP A CA 1
ATOM 1632 C C . ASP A 1 229 ? 2.147 10.764 2.341 1.00 80.69 229 ASP A C 1
ATOM 1634 O O . ASP A 1 229 ? 2.847 9.761 2.479 1.00 80.69 229 ASP A O 1
ATOM 1638 N N . ALA A 1 230 ? 1.182 11.073 3.215 1.00 77.75 230 ALA A N 1
ATOM 1639 C CA . ALA A 1 230 ? 0.968 10.333 4.461 1.00 77.75 230 ALA A CA 1
ATOM 1640 C C . ALA A 1 230 ? 0.517 8.881 4.223 1.00 77.75 230 ALA A C 1
ATOM 1642 O O . ALA A 1 230 ? 1.011 7.961 4.878 1.00 77.75 230 ALA A O 1
ATOM 1643 N N . GLY A 1 231 ? -0.389 8.659 3.262 1.00 80.50 231 GLY A N 1
ATOM 1644 C CA . GLY A 1 231 ? -0.863 7.318 2.922 1.00 80.50 231 GLY A CA 1
ATOM 1645 C C . GLY A 1 231 ? 0.246 6.444 2.338 1.00 80.50 231 GLY A C 1
ATOM 1646 O O . GLY A 1 231 ? 0.402 5.292 2.742 1.00 80.50 231 GLY A O 1
ATOM 1647 N N . LEU A 1 232 ? 1.062 7.004 1.439 1.00 89.12 232 LEU A N 1
ATOM 1648 C CA . LEU A 1 232 ? 2.209 6.305 0.858 1.00 89.12 232 LEU A CA 1
ATOM 1649 C C . LEU A 1 232 ? 3.275 5.966 1.898 1.00 89.12 232 LEU A C 1
ATOM 1651 O O . LEU A 1 232 ? 3.728 4.821 1.954 1.00 89.12 232 LEU A O 1
ATOM 1655 N N . ALA A 1 233 ? 3.648 6.938 2.734 1.00 87.00 233 ALA A N 1
ATOM 1656 C CA . ALA A 1 233 ? 4.628 6.728 3.790 1.00 87.00 233 ALA A CA 1
ATOM 1657 C C . ALA A 1 233 ? 4.184 5.616 4.744 1.00 87.00 233 ALA A C 1
ATOM 1659 O O . ALA A 1 233 ? 4.963 4.719 5.059 1.00 87.00 233 ALA A O 1
ATOM 1660 N N . SER A 1 234 ? 2.911 5.622 5.141 1.00 82.12 234 SER A N 1
ATOM 1661 C CA . SER A 1 234 ? 2.396 4.609 6.053 1.00 82.12 234 SER A CA 1
ATOM 1662 C C . SER A 1 234 ? 2.336 3.215 5.424 1.00 82.12 234 SER A C 1
ATOM 1664 O O . SER A 1 234 ? 2.753 2.251 6.061 1.00 82.12 234 SER A O 1
ATOM 1666 N N . ILE A 1 235 ? 1.916 3.076 4.160 1.00 89.56 235 ILE A N 1
ATOM 1667 C CA . ILE A 1 235 ? 1.918 1.769 3.474 1.00 89.56 235 ILE A CA 1
ATOM 1668 C C . ILE A 1 235 ? 3.336 1.199 3.363 1.00 89.56 235 ILE A C 1
ATOM 1670 O O . ILE A 1 235 ? 3.529 0.005 3.589 1.00 89.56 235 ILE A O 1
ATOM 1674 N N . MET A 1 236 ? 4.330 2.032 3.041 1.00 92.06 236 MET A N 1
ATOM 1675 C CA . MET A 1 236 ? 5.727 1.590 2.965 1.00 92.06 236 MET A CA 1
ATOM 1676 C C . MET A 1 236 ? 6.310 1.249 4.341 1.00 92.06 236 MET A C 1
ATOM 1678 O O . MET A 1 236 ? 7.135 0.347 4.442 1.00 92.06 236 MET A O 1
ATOM 1682 N N . LYS A 1 237 ? 5.863 1.934 5.399 1.00 88.81 237 LYS A N 1
ATOM 1683 C CA . LYS A 1 237 ? 6.340 1.719 6.771 1.00 88.81 237 LYS A CA 1
ATOM 1684 C C . LYS A 1 237 ? 5.692 0.516 7.455 1.00 88.81 237 LYS A C 1
ATOM 1686 O O . LYS A 1 237 ? 6.354 -0.202 8.192 1.00 88.81 237 LYS A O 1
ATOM 1691 N N . THR A 1 238 ? 4.400 0.301 7.221 1.00 83.44 238 THR A N 1
ATOM 1692 C CA . THR A 1 238 ? 3.606 -0.757 7.872 1.00 83.44 238 THR A CA 1
ATOM 1693 C C . THR A 1 238 ? 3.503 -2.027 7.034 1.00 83.44 238 THR A C 1
ATOM 1695 O O . THR A 1 238 ? 3.237 -3.097 7.577 1.00 83.44 238 THR A O 1
ATOM 1698 N N . THR A 1 239 ? 3.743 -1.940 5.721 1.00 89.44 239 THR A N 1
ATOM 1699 C CA . THR A 1 239 ? 3.713 -3.068 4.772 1.00 89.44 239 THR A CA 1
ATOM 1700 C C . THR A 1 239 ? 2.451 -3.932 4.922 1.00 89.44 239 THR A C 1
ATOM 1702 O O . THR A 1 239 ? 2.543 -5.136 5.146 1.00 89.44 239 THR A O 1
ATOM 1705 N N . PRO A 1 240 ? 1.243 -3.348 4.813 1.00 82.56 240 PRO A N 1
ATOM 1706 C CA . PRO A 1 240 ? 0.003 -4.004 5.235 1.00 82.56 240 PRO A CA 1
ATOM 1707 C C . PRO A 1 240 ? -0.452 -5.138 4.302 1.00 82.56 240 PRO A C 1
ATOM 1709 O O . PRO A 1 240 ? -1.424 -5.825 4.597 1.00 82.56 240 PRO A O 1
ATOM 1712 N N . PHE A 1 241 ? 0.214 -5.330 3.162 1.00 87.69 241 PHE A N 1
ATOM 1713 C CA . PHE A 1 241 ? -0.114 -6.379 2.200 1.00 87.69 241 PHE A CA 1
ATOM 1714 C C . PHE A 1 241 ? 0.754 -7.617 2.454 1.00 87.69 241 PHE A C 1
ATOM 1716 O O . PHE A 1 241 ? 1.968 -7.447 2.561 1.00 87.69 241 PHE A O 1
ATOM 1723 N N . PRO A 1 242 ? 0.199 -8.847 2.461 1.00 86.19 242 PRO A N 1
ATOM 1724 C CA . PRO A 1 242 ? 0.938 -10.067 2.807 1.00 86.19 242 PRO A CA 1
ATOM 1725 C C . PRO A 1 242 ? 2.281 -10.223 2.081 1.00 86.19 242 PRO A C 1
ATOM 1727 O O . PRO A 1 242 ? 3.313 -10.359 2.724 1.00 86.19 242 PRO A O 1
ATOM 1730 N N . ILE A 1 243 ? 2.300 -10.059 0.751 1.00 89.06 243 ILE A N 1
ATOM 1731 C CA . ILE A 1 243 ? 3.535 -10.159 -0.049 1.00 89.06 243 ILE A CA 1
ATOM 1732 C C . ILE A 1 243 ? 4.558 -9.083 0.352 1.00 89.06 243 ILE A C 1
ATOM 1734 O O . ILE A 1 243 ? 5.750 -9.360 0.436 1.00 89.06 243 ILE A O 1
ATOM 1738 N N . MET A 1 244 ? 4.115 -7.848 0.611 1.00 92.44 244 MET A N 1
ATOM 1739 C CA . MET A 1 244 ? 5.023 -6.784 1.055 1.00 92.44 244 MET A CA 1
ATOM 1740 C C . MET A 1 244 ? 5.536 -7.043 2.473 1.00 92.44 244 MET A C 1
ATOM 1742 O O . MET A 1 244 ? 6.707 -6.790 2.739 1.00 92.44 244 MET A O 1
ATOM 1746 N N . LYS A 1 245 ? 4.695 -7.576 3.364 1.00 89.62 245 LYS A N 1
ATOM 1747 C CA . LYS A 1 245 ? 5.088 -7.965 4.721 1.00 89.62 245 LYS A CA 1
ATOM 1748 C C . LYS A 1 245 ? 6.151 -9.061 4.698 1.00 89.62 245 LYS A C 1
ATOM 1750 O O . LYS A 1 245 ? 7.136 -8.952 5.418 1.00 89.62 245 LYS A O 1
ATOM 1755 N N . ASP A 1 246 ? 6.001 -10.064 3.840 1.00 90.69 246 ASP A N 1
ATOM 1756 C CA . ASP A 1 246 ? 6.978 -11.150 3.716 1.00 90.69 246 ASP A CA 1
ATOM 1757 C C . ASP A 1 246 ? 8.330 -10.645 3.185 1.00 90.69 246 ASP A C 1
ATOM 1759 O O . ASP A 1 246 ? 9.389 -11.076 3.641 1.00 90.69 246 ASP A O 1
ATOM 1763 N N . VAL A 1 247 ? 8.311 -9.692 2.245 1.00 91.25 247 VAL A N 1
ATOM 1764 C CA . VAL A 1 247 ? 9.530 -9.142 1.626 1.00 91.25 247 VAL A CA 1
ATOM 1765 C C . VAL A 1 247 ? 10.238 -8.116 2.521 1.00 91.25 247 VAL A C 1
ATOM 1767 O O . VAL A 1 247 ? 11.470 -8.104 2.580 1.00 91.25 247 VAL A O 1
ATOM 1770 N N . TYR A 1 248 ? 9.485 -7.246 3.199 1.00 94.19 248 TYR A N 1
ATOM 1771 C CA . TYR A 1 248 ? 10.016 -6.068 3.898 1.00 94.19 248 TYR A CA 1
ATOM 1772 C C . TYR A 1 248 ? 9.840 -6.107 5.423 1.00 94.19 248 TYR A C 1
ATOM 1774 O O . TYR A 1 248 ? 10.445 -5.292 6.112 1.00 94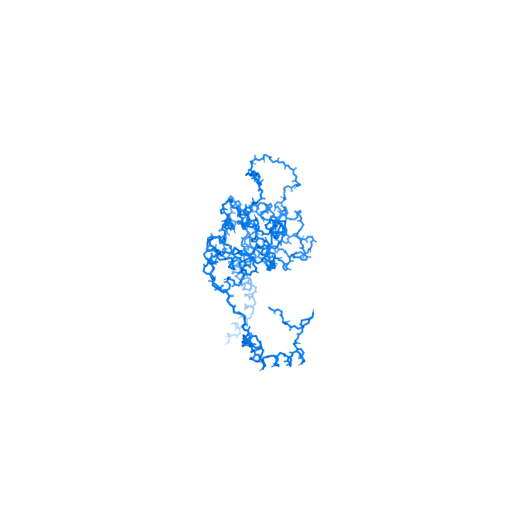.19 248 TYR A O 1
ATOM 1782 N N . GLY A 1 249 ? 9.081 -7.051 5.987 1.00 88.31 249 GLY A N 1
ATOM 1783 C CA . GLY A 1 249 ? 8.807 -7.111 7.430 1.00 88.31 249 GLY A CA 1
ATOM 1784 C C . GLY A 1 249 ? 10.067 -7.255 8.289 1.00 88.31 249 GLY A C 1
ATOM 1785 O O . GLY A 1 249 ? 10.209 -6.568 9.294 1.00 88.31 249 GLY A O 1
ATOM 1786 N N . ASN A 1 250 ? 11.030 -8.066 7.839 1.00 90.81 250 ASN A N 1
ATOM 1787 C CA . ASN A 1 250 ? 12.349 -8.206 8.480 1.00 90.81 250 ASN A CA 1
ATOM 1788 C C . ASN A 1 250 ? 13.405 -7.242 7.905 1.00 90.81 250 ASN A C 1
ATOM 1790 O O . ASN A 1 250 ? 14.573 -7.286 8.289 1.00 90.81 250 ASN A O 1
ATOM 1794 N N . ARG A 1 251 ? 13.019 -6.415 6.928 1.00 94.25 251 ARG A N 1
ATOM 1795 C CA . ARG A 1 251 ? 13.894 -5.532 6.143 1.00 94.25 251 ARG A CA 1
ATOM 1796 C C . ARG A 1 251 ? 13.188 -4.196 5.880 1.00 94.25 251 ARG A C 1
ATOM 1798 O O . ARG A 1 251 ? 12.934 -3.863 4.718 1.00 94.25 251 ARG A O 1
ATOM 1805 N N . PRO A 1 252 ? 12.819 -3.457 6.941 1.00 93.19 252 PRO A N 1
ATOM 1806 C CA . PRO A 1 252 ? 11.960 -2.287 6.815 1.00 93.19 252 PRO A CA 1
ATOM 1807 C C . PRO A 1 252 ? 12.638 -1.193 5.992 1.00 93.19 252 PRO A C 1
ATOM 1809 O O . PRO A 1 252 ? 13.863 -1.078 5.989 1.00 93.19 252 PRO A O 1
ATOM 1812 N N . LEU A 1 253 ? 11.848 -0.367 5.310 1.00 94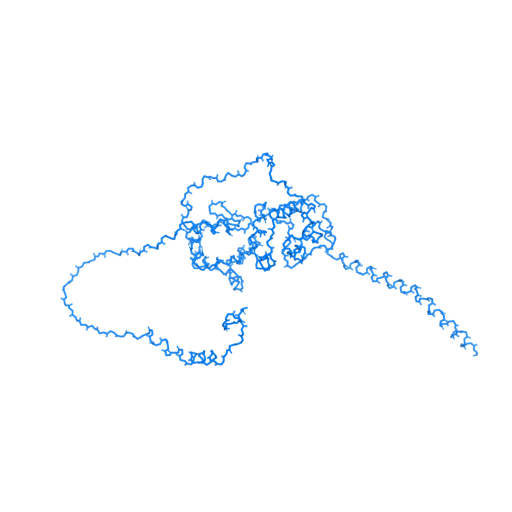.81 253 LEU A N 1
ATOM 1813 C CA . LEU A 1 253 ? 12.369 0.811 4.624 1.00 94.81 253 LEU A CA 1
ATOM 1814 C C . LEU A 1 253 ? 12.705 1.898 5.653 1.00 94.81 253 LEU A C 1
ATOM 1816 O O . LEU A 1 253 ? 12.021 2.046 6.667 1.00 94.81 253 LEU A O 1
ATOM 1820 N N . THR A 1 254 ? 13.755 2.668 5.390 1.00 94.50 254 THR A N 1
ATOM 1821 C CA . THR A 1 254 ? 14.109 3.833 6.208 1.00 94.50 254 THR A CA 1
ATOM 1822 C C . THR A 1 254 ? 13.238 5.038 5.853 1.00 94.50 254 THR A C 1
ATOM 1824 O O . THR A 1 254 ? 12.751 5.157 4.729 1.00 94.50 254 THR A O 1
ATOM 1827 N N . ASP A 1 255 ? 13.064 5.967 6.796 1.00 91.75 255 ASP A N 1
ATOM 1828 C CA . ASP A 1 255 ? 12.259 7.177 6.567 1.00 91.75 255 ASP A CA 1
ATOM 1829 C C . ASP A 1 255 ? 12.809 8.037 5.404 1.00 91.75 255 ASP A C 1
ATOM 1831 O O . ASP A 1 255 ? 12.042 8.652 4.664 1.00 91.75 255 ASP A O 1
ATOM 1835 N N . GLU A 1 256 ? 14.129 8.021 5.186 1.00 94.12 256 GLU A N 1
ATOM 1836 C CA . GLU A 1 256 ? 14.794 8.685 4.056 1.00 94.12 256 GLU A CA 1
ATOM 1837 C C . GLU A 1 256 ? 14.427 8.032 2.710 1.00 94.12 256 GLU A C 1
ATOM 1839 O O . GLU A 1 256 ? 14.003 8.715 1.775 1.00 94.12 256 GLU A O 1
ATOM 1844 N N . GLU A 1 257 ? 14.504 6.700 2.611 1.00 95.88 257 GLU A N 1
ATOM 1845 C CA . GLU A 1 257 ? 14.096 5.959 1.406 1.00 95.88 257 GLU A CA 1
ATOM 1846 C C . GLU A 1 257 ? 12.612 6.169 1.093 1.00 95.88 257 GLU A C 1
ATOM 1848 O O . GLU A 1 257 ? 12.242 6.365 -0.067 1.00 95.88 257 GLU A O 1
ATOM 1853 N N . ILE A 1 258 ? 11.768 6.180 2.128 1.00 95.31 258 ILE A N 1
ATOM 1854 C CA . ILE A 1 258 ? 10.334 6.457 2.013 1.00 95.31 258 ILE A CA 1
ATOM 1855 C C . ILE A 1 258 ? 10.098 7.859 1.442 1.00 95.31 258 ILE A C 1
ATOM 1857 O O . ILE A 1 258 ? 9.275 8.012 0.537 1.00 95.31 258 ILE A O 1
ATOM 1861 N N . ALA A 1 259 ? 10.833 8.872 1.910 1.00 94.00 259 ALA A N 1
ATOM 1862 C CA . ALA A 1 259 ? 10.715 10.233 1.395 1.00 94.00 259 ALA A CA 1
ATOM 1863 C C . ALA A 1 259 ? 11.094 10.319 -0.096 1.00 94.00 259 ALA A C 1
ATOM 1865 O O . ALA A 1 259 ? 10.369 10.930 -0.887 1.00 94.00 259 ALA A O 1
ATOM 1866 N N . HIS A 1 260 ? 12.191 9.668 -0.501 1.00 95.62 260 HIS A N 1
ATOM 1867 C CA . HIS A 1 260 ? 12.613 9.590 -1.903 1.00 95.62 260 HIS A CA 1
ATOM 1868 C C . HIS A 1 260 ? 11.574 8.883 -2.786 1.00 95.62 260 HIS A C 1
ATOM 1870 O O . HIS A 1 260 ? 11.199 9.392 -3.847 1.00 95.62 260 HIS A O 1
ATOM 1876 N N . LEU A 1 261 ? 11.069 7.727 -2.345 1.00 95.31 261 LEU A N 1
ATOM 1877 C CA . LEU A 1 261 ? 10.046 6.962 -3.063 1.00 95.31 261 LEU A CA 1
ATOM 1878 C C . LEU A 1 261 ? 8.732 7.743 -3.195 1.00 95.31 261 LEU A C 1
ATOM 1880 O O . LEU A 1 261 ? 8.163 7.799 -4.287 1.00 95.31 261 LEU A O 1
ATOM 1884 N N . ALA A 1 262 ? 8.284 8.411 -2.129 1.00 93.62 262 ALA A N 1
ATOM 1885 C CA . ALA A 1 262 ? 7.090 9.254 -2.157 1.00 93.62 262 ALA A CA 1
ATOM 1886 C C . ALA A 1 262 ? 7.231 10.410 -3.162 1.00 93.62 262 ALA A C 1
ATOM 1888 O O . ALA A 1 262 ? 6.313 10.674 -3.946 1.00 93.62 262 ALA A O 1
ATOM 1889 N N . ALA A 1 263 ? 8.401 11.054 -3.214 1.00 93.31 263 ALA A N 1
ATOM 1890 C CA . ALA A 1 263 ? 8.675 12.104 -4.188 1.00 93.31 263 ALA A CA 1
ATOM 1891 C C . ALA A 1 263 ? 8.648 11.596 -5.636 1.00 93.31 263 ALA A C 1
ATOM 1893 O O . ALA A 1 263 ? 8.114 12.276 -6.517 1.00 93.31 263 ALA A O 1
ATOM 1894 N N . PHE A 1 264 ? 9.166 10.391 -5.882 1.00 93.62 264 PHE A N 1
ATOM 1895 C CA . PHE A 1 264 ? 9.088 9.756 -7.193 1.00 93.62 264 PHE A CA 1
ATOM 1896 C C . PHE A 1 264 ? 7.643 9.415 -7.589 1.00 93.62 264 PHE A C 1
ATOM 1898 O O . PHE A 1 264 ? 7.233 9.704 -8.714 1.00 93.62 264 PHE A O 1
ATOM 1905 N N . PHE A 1 265 ? 6.835 8.875 -6.674 1.00 93.06 265 PHE A N 1
ATOM 1906 C CA . PHE A 1 265 ? 5.429 8.553 -6.955 1.00 93.06 265 PHE A CA 1
ATOM 1907 C C . PHE A 1 265 ? 4.598 9.803 -7.246 1.00 93.06 265 PHE A C 1
ATOM 1909 O O . PHE A 1 265 ? 3.755 9.791 -8.145 1.00 93.06 265 PHE A O 1
ATOM 1916 N N . ARG A 1 266 ? 4.891 10.912 -6.560 1.00 90.75 266 ARG A N 1
ATOM 1917 C CA . ARG A 1 266 ? 4.316 12.224 -6.868 1.00 90.75 266 ARG A CA 1
ATOM 1918 C C . ARG A 1 266 ? 4.645 12.686 -8.282 1.00 90.75 266 ARG A C 1
ATOM 1920 O O . ARG A 1 266 ? 3.775 13.221 -8.958 1.00 90.75 266 ARG A O 1
ATOM 1927 N N . GLU A 1 267 ? 5.889 12.513 -8.725 1.00 89.50 267 GLU A N 1
ATOM 1928 C CA . GLU A 1 267 ? 6.301 12.866 -10.087 1.00 89.50 267 GLU A CA 1
ATOM 1929 C C . GLU A 1 267 ? 5.633 11.959 -11.133 1.00 89.50 267 GLU A C 1
ATOM 1931 O O . GLU A 1 267 ? 5.204 12.440 -12.181 1.00 89.50 267 GLU A O 1
ATOM 1936 N N . ALA A 1 268 ? 5.524 10.659 -10.846 1.00 87.38 268 ALA A N 1
ATOM 1937 C CA . ALA A 1 268 ? 4.951 9.671 -11.755 1.00 87.38 268 ALA A CA 1
ATOM 1938 C C . ALA A 1 268 ? 3.446 9.864 -12.003 1.00 87.38 268 ALA A C 1
ATOM 1940 O O . ALA A 1 268 ? 2.987 9.601 -13.113 1.00 87.38 268 ALA A O 1
ATOM 1941 N N . GLY A 1 269 ? 2.703 10.352 -11.005 1.00 82.56 269 GLY A N 1
ATOM 1942 C CA . GLY A 1 269 ? 1.268 10.633 -11.114 1.00 82.56 269 GLY A CA 1
ATOM 1943 C C . GLY A 1 269 ? 0.914 11.970 -11.778 1.00 82.56 269 GLY A C 1
ATOM 1944 O O . GLY A 1 269 ? -0.264 12.321 -11.834 1.00 82.56 269 GLY A O 1
ATOM 1945 N N . ARG A 1 270 ? 1.895 12.755 -12.255 1.00 81.75 270 ARG A N 1
ATOM 1946 C CA . ARG A 1 270 ? 1.618 14.038 -12.922 1.00 81.75 270 ARG A CA 1
ATOM 1947 C C . ARG A 1 270 ? 1.099 13.818 -14.353 1.00 81.75 270 ARG A C 1
ATOM 1949 O O . ARG A 1 270 ? 1.756 13.121 -15.127 1.00 81.75 270 ARG A O 1
ATOM 1956 N N . PRO A 1 271 ? -0.009 14.476 -14.743 1.00 60.12 271 PRO A N 1
ATOM 1957 C CA . PRO A 1 271 ? -0.637 14.295 -16.055 1.00 60.12 271 PRO A CA 1
ATOM 1958 C C . PRO A 1 271 ? 0.198 14.820 -17.235 1.00 60.12 271 PRO A C 1
ATOM 1960 O O . PRO A 1 271 ? -0.049 14.426 -18.369 1.00 60.12 271 PRO A O 1
ATOM 1963 N N . GLU A 1 272 ? 1.198 15.675 -16.997 1.00 51.12 272 GLU A N 1
ATOM 1964 C CA . GLU A 1 272 ? 1.969 16.340 -18.064 1.00 51.12 272 GLU A CA 1
ATOM 1965 C C . GLU A 1 272 ? 3.184 15.564 -18.576 1.00 51.12 272 GLU A C 1
ATOM 1967 O O . GLU A 1 272 ? 3.941 16.050 -19.418 1.00 51.12 272 GLU A O 1
ATOM 1972 N N . ARG A 1 273 ? 3.409 14.342 -18.097 1.00 54.50 273 ARG A N 1
ATOM 1973 C CA . ARG A 1 273 ? 4.483 13.535 -18.661 1.00 54.50 273 ARG A CA 1
ATOM 1974 C C . ARG A 1 273 ? 4.014 13.040 -20.031 1.00 54.50 273 ARG A C 1
ATOM 1976 O O . ARG A 1 273 ? 2.998 12.343 -20.063 1.00 54.50 273 ARG A O 1
ATOM 1983 N N . PRO A 1 274 ? 4.723 13.317 -21.147 1.00 46.59 274 PRO A N 1
ATOM 1984 C CA . PRO A 1 274 ? 4.471 12.583 -22.375 1.00 46.59 274 PRO A CA 1
ATOM 1985 C C . PRO A 1 274 ? 4.645 11.119 -22.002 1.00 46.59 274 PRO A C 1
ATOM 1987 O O . PRO A 1 274 ? 5.741 10.694 -21.619 1.00 46.59 274 PRO A O 1
ATOM 1990 N N . ALA A 1 275 ? 3.530 10.387 -21.970 1.00 48.69 275 ALA A N 1
ATOM 1991 C CA . ALA A 1 275 ? 3.545 8.974 -21.679 1.00 48.69 275 ALA A CA 1
ATOM 1992 C C . ALA A 1 275 ? 4.567 8.392 -22.648 1.00 48.69 275 ALA A C 1
ATOM 1994 O O . ALA A 1 275 ? 4.361 8.460 -23.859 1.00 48.69 275 ALA A O 1
ATOM 1995 N N . ALA A 1 276 ? 5.696 7.889 -22.134 1.00 50.25 276 ALA A N 1
ATOM 1996 C CA . ALA A 1 276 ? 6.529 7.000 -22.925 1.00 50.25 276 ALA A CA 1
ATOM 1997 C C . ALA A 1 276 ? 5.543 5.955 -23.426 1.00 50.25 276 ALA A C 1
ATOM 1999 O O . ALA A 1 276 ? 4.910 5.304 -22.588 1.00 50.25 276 ALA A O 1
ATOM 2000 N N . ALA A 1 277 ? 5.275 5.981 -24.737 1.00 46.25 277 ALA A N 1
ATOM 2001 C CA . ALA A 1 277 ? 4.069 5.400 -25.294 1.00 46.25 277 ALA A CA 1
ATOM 2002 C C . ALA A 1 277 ? 3.908 4.013 -24.686 1.00 46.25 277 ALA A C 1
ATOM 2004 O O . ALA A 1 277 ? 4.829 3.196 -24.773 1.00 46.25 277 ALA A O 1
ATOM 2005 N N . LYS A 1 278 ? 2.780 3.776 -24.001 1.00 54.12 278 LYS A N 1
ATOM 2006 C CA . LYS A 1 278 ? 2.376 2.422 -23.640 1.00 54.12 278 LYS A CA 1
ATOM 2007 C C . LYS A 1 278 ? 2.170 1.729 -24.979 1.00 54.12 278 LYS A C 1
ATOM 2009 O O . LYS A 1 278 ? 1.089 1.782 -25.544 1.00 54.12 278 LYS A O 1
ATOM 2014 N N . ALA A 1 279 ? 3.241 1.183 -25.528 1.00 52.69 279 ALA A N 1
ATOM 2015 C CA . ALA A 1 279 ? 3.230 0.346 -26.700 1.00 52.69 279 ALA A CA 1
ATOM 2016 C C . ALA A 1 279 ? 3.292 -1.079 -26.148 1.00 52.69 279 ALA A C 1
ATOM 2018 O O . ALA A 1 279 ? 4.387 -1.640 -26.014 1.00 52.69 279 ALA A O 1
ATOM 2019 N N . PRO A 1 280 ? 2.144 -1.650 -25.721 1.00 54.94 280 PRO A N 1
ATOM 2020 C CA . PRO A 1 280 ? 2.081 -3.072 -25.439 1.00 54.94 280 PRO A CA 1
ATOM 2021 C C . PRO A 1 280 ? 2.538 -3.776 -26.716 1.00 54.94 280 PRO A C 1
ATOM 2023 O O . PRO A 1 280 ? 1.910 -3.656 -27.762 1.00 54.94 280 PRO A O 1
ATOM 2026 N N . GLY A 1 281 ? 3.704 -4.414 -26.655 1.00 63.25 281 GLY A N 1
ATOM 2027 C CA . GLY A 1 281 ? 4.327 -5.030 -27.823 1.00 63.25 281 GLY A CA 1
ATOM 2028 C C . GLY A 1 281 ? 5.655 -4.425 -28.268 1.00 63.25 281 GLY A C 1
ATOM 2029 O O . GLY A 1 281 ? 6.258 -5.008 -29.158 1.00 63.25 281 GLY A O 1
ATOM 2030 N N . THR A 1 282 ? 6.194 -3.367 -27.642 1.00 71.75 282 THR A N 1
ATOM 2031 C CA . THR A 1 282 ? 7.578 -2.921 -27.933 1.00 71.75 282 THR A CA 1
ATOM 2032 C C . THR A 1 282 ? 8.570 -4.068 -27.772 1.00 71.75 282 THR A C 1
ATOM 2034 O O . THR A 1 282 ? 9.417 -4.269 -28.633 1.00 71.75 282 THR A O 1
ATOM 2037 N N . PHE A 1 283 ? 8.419 -4.883 -26.724 1.00 72.25 283 PHE A N 1
ATOM 2038 C CA . PHE A 1 283 ? 9.240 -6.079 -26.535 1.00 72.25 283 PHE A CA 1
ATOM 2039 C C . PHE A 1 283 ? 9.096 -7.081 -27.693 1.00 72.25 283 PHE A C 1
ATOM 2041 O O . PHE A 1 283 ? 10.092 -7.611 -28.171 1.00 72.25 283 PHE A O 1
ATOM 2048 N N . ILE A 1 284 ? 7.873 -7.295 -28.190 1.00 81.75 284 ILE A N 1
ATOM 2049 C CA . ILE A 1 284 ? 7.597 -8.195 -29.321 1.00 81.75 284 ILE A CA 1
ATOM 2050 C C . ILE A 1 284 ? 8.208 -7.636 -30.611 1.00 81.75 284 ILE A C 1
ATOM 2052 O O . ILE A 1 284 ? 8.877 -8.363 -31.336 1.00 81.75 284 ILE A O 1
ATOM 2056 N N . ILE A 1 285 ? 8.033 -6.341 -30.879 1.00 84.00 285 ILE A N 1
ATOM 2057 C CA . ILE A 1 285 ? 8.569 -5.662 -32.064 1.00 84.00 285 ILE A CA 1
ATOM 2058 C C . ILE A 1 285 ? 10.098 -5.691 -32.048 1.00 84.00 285 ILE A C 1
ATOM 2060 O O . ILE A 1 285 ? 10.712 -6.064 -33.045 1.00 84.00 285 ILE A O 1
ATOM 2064 N N . VAL A 1 286 ? 10.716 -5.353 -30.913 1.00 85.81 286 VAL A N 1
ATOM 2065 C CA . VAL A 1 286 ? 12.173 -5.407 -30.733 1.00 85.81 286 VAL A CA 1
ATOM 2066 C C . VAL A 1 286 ? 12.676 -6.844 -30.864 1.00 85.81 286 VAL A C 1
ATOM 2068 O O . VAL A 1 286 ? 13.684 -7.074 -31.528 1.00 85.81 286 VAL A O 1
ATOM 2071 N N . GLY A 1 287 ? 11.954 -7.818 -30.304 1.00 87.62 287 GLY A N 1
ATOM 2072 C CA . GLY A 1 287 ? 12.271 -9.238 -30.434 1.00 87.62 2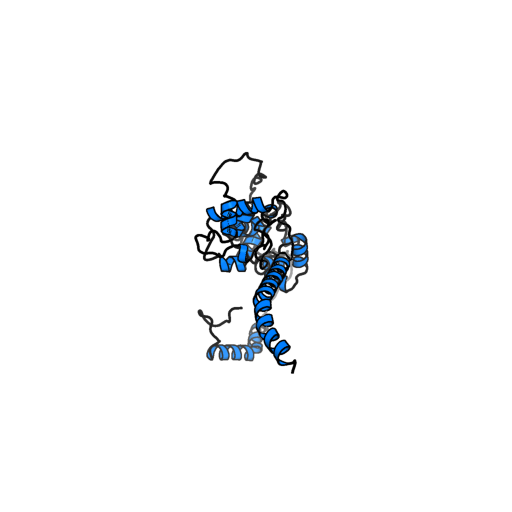87 GLY A CA 1
ATOM 2073 C C . GLY A 1 287 ? 12.245 -9.714 -31.887 1.00 87.62 287 GLY A C 1
ATOM 2074 O O . GLY A 1 287 ? 13.223 -10.286 -32.364 1.00 87.62 287 GLY A O 1
ATOM 2075 N N . ILE A 1 288 ? 11.168 -9.420 -32.623 1.00 93.50 288 ILE A N 1
ATOM 2076 C CA . ILE A 1 288 ? 11.029 -9.767 -34.046 1.00 93.50 288 ILE A CA 1
ATOM 2077 C C . ILE A 1 288 ? 12.116 -9.078 -34.877 1.00 93.50 288 ILE A C 1
ATOM 2079 O O . ILE A 1 288 ? 12.774 -9.734 -35.684 1.00 93.50 288 ILE A O 1
ATOM 2083 N N . ALA A 1 289 ? 12.351 -7.782 -34.658 1.00 93.44 289 ALA A N 1
ATOM 2084 C CA . ALA A 1 289 ? 13.400 -7.041 -35.351 1.00 93.44 289 ALA A CA 1
ATOM 2085 C C . ALA A 1 289 ? 14.785 -7.656 -35.093 1.00 93.44 289 ALA A C 1
ATOM 2087 O O . ALA A 1 289 ? 15.547 -7.867 -36.036 1.00 93.44 289 ALA A O 1
ATOM 2088 N N . GLY A 1 290 ? 15.082 -8.019 -33.843 1.00 95.12 290 GLY A N 1
ATOM 2089 C CA . GLY A 1 290 ? 16.316 -8.709 -33.470 1.00 95.12 290 GLY A CA 1
ATOM 2090 C C . GLY A 1 290 ? 16.482 -10.046 -34.194 1.00 95.12 290 GLY A C 1
ATOM 2091 O O . GLY A 1 290 ? 17.537 -10.299 -34.775 1.00 95.12 290 GLY A O 1
ATOM 2092 N N . VAL A 1 291 ? 15.431 -10.872 -34.240 1.00 96.88 291 VAL A N 1
ATOM 2093 C CA . VAL A 1 291 ? 15.445 -12.158 -34.962 1.00 96.88 291 VAL A CA 1
ATOM 2094 C C . VAL A 1 291 ? 15.677 -11.956 -36.461 1.00 96.88 291 VAL A C 1
ATOM 2096 O O . VAL A 1 291 ? 16.501 -12.660 -37.043 1.00 96.88 291 VAL A O 1
ATOM 2099 N N . ILE A 1 292 ? 15.012 -10.980 -37.086 1.00 96.69 292 ILE A N 1
ATOM 2100 C CA . ILE A 1 292 ? 15.185 -10.672 -38.514 1.00 96.69 292 ILE A CA 1
ATOM 2101 C C . ILE A 1 292 ? 16.621 -10.220 -38.806 1.00 96.69 292 ILE A C 1
ATOM 2103 O O . ILE A 1 292 ? 17.221 -10.683 -39.777 1.00 96.69 292 ILE A O 1
ATOM 2107 N N . ILE A 1 293 ? 17.196 -9.360 -37.960 1.00 96.56 293 ILE A N 1
ATOM 2108 C CA . ILE A 1 293 ? 18.579 -8.886 -38.108 1.00 96.56 293 ILE A CA 1
ATOM 2109 C C . ILE A 1 293 ? 19.559 -10.056 -37.991 1.00 96.56 293 ILE A C 1
ATOM 2111 O O . ILE A 1 293 ? 20.414 -10.226 -38.861 1.00 96.56 293 ILE A O 1
ATOM 2115 N N . ILE A 1 294 ? 19.411 -10.897 -36.963 1.00 95.81 294 ILE A N 1
ATOM 2116 C CA . ILE A 1 294 ? 20.274 -12.068 -36.757 1.00 95.81 294 ILE A CA 1
ATOM 2117 C C . ILE A 1 294 ? 20.153 -13.032 -37.940 1.00 95.81 294 ILE A C 1
ATOM 2119 O O . ILE A 1 294 ? 21.172 -13.458 -38.484 1.00 95.81 294 ILE A O 1
ATOM 2123 N N . ALA A 1 295 ? 18.932 -13.332 -38.391 1.00 95.12 295 ALA A N 1
ATOM 2124 C CA . ALA A 1 295 ? 18.697 -14.187 -39.549 1.00 95.12 295 ALA A CA 1
ATOM 2125 C C . ALA A 1 295 ? 19.311 -13.599 -40.832 1.00 95.12 295 ALA A C 1
ATOM 2127 O O . ALA A 1 295 ? 19.917 -14.334 -41.612 1.00 95.12 295 ALA A O 1
ATOM 2128 N N . GLY A 1 296 ? 19.219 -12.281 -41.032 1.00 95.00 296 GLY A N 1
ATOM 2129 C CA . GLY A 1 296 ? 19.827 -11.570 -42.157 1.00 95.00 296 GLY A CA 1
ATOM 2130 C C . GLY A 1 296 ? 21.357 -11.628 -42.149 1.00 95.00 296 GLY A C 1
ATOM 2131 O O . GLY A 1 296 ? 21.966 -11.916 -43.182 1.00 95.00 296 GLY A O 1
ATOM 2132 N N . VAL A 1 297 ? 21.987 -11.434 -40.986 1.00 94.00 297 VAL A N 1
ATOM 2133 C CA . VAL A 1 297 ? 23.443 -11.586 -40.816 1.00 94.00 297 VAL A CA 1
ATOM 2134 C C . VAL A 1 297 ? 23.861 -13.032 -41.065 1.00 94.00 297 VAL A C 1
ATOM 2136 O O . VAL A 1 297 ? 24.812 -13.275 -41.809 1.00 94.00 297 VAL A O 1
ATOM 2139 N N . PHE A 1 298 ? 23.126 -13.998 -40.507 1.00 93.81 298 PHE A N 1
ATOM 2140 C CA . PHE A 1 298 ? 23.407 -15.416 -40.703 1.00 93.81 298 PHE A CA 1
ATOM 2141 C C . PHE A 1 298 ? 23.313 -15.790 -42.184 1.00 93.81 298 PHE A C 1
ATOM 2143 O O . PHE A 1 298 ? 24.235 -16.403 -42.719 1.00 93.81 298 PHE A O 1
ATOM 2150 N N . GLN A 1 299 ? 22.265 -15.331 -42.878 1.00 90.50 299 GLN A N 1
ATOM 2151 C CA . GLN A 1 299 ? 22.126 -15.471 -44.326 1.00 90.50 299 GLN A CA 1
ATOM 2152 C C . GLN A 1 299 ? 23.309 -14.844 -45.064 1.00 90.50 299 GLN A C 1
ATOM 2154 O O . GLN A 1 299 ? 23.904 -15.507 -45.904 1.00 90.50 299 GLN A O 1
ATOM 2159 N N . LEU A 1 300 ? 23.718 -13.615 -44.743 1.00 91.06 300 LEU A N 1
ATOM 2160 C CA . LEU A 1 300 ? 24.827 -12.944 -45.428 1.00 91.06 300 LEU A CA 1
ATOM 2161 C C . LEU A 1 300 ? 26.167 -13.683 -45.254 1.00 91.06 300 LEU A C 1
ATOM 2163 O O . LEU A 1 300 ? 26.901 -13.862 -46.231 1.00 91.06 300 LEU A O 1
ATOM 2167 N N . VAL A 1 301 ? 26.462 -14.153 -44.037 1.00 89.31 301 VAL A N 1
ATOM 2168 C CA . VAL A 1 301 ? 27.688 -14.899 -43.707 1.00 89.31 301 VAL A CA 1
ATOM 2169 C C . VAL A 1 301 ? 27.679 -16.289 -44.357 1.00 89.31 301 VAL A C 1
ATOM 2171 O O . VAL A 1 301 ? 28.646 -16.672 -45.020 1.00 89.31 301 VAL A O 1
ATOM 2174 N N . TRP A 1 302 ? 26.574 -17.036 -44.257 1.00 84.31 302 TRP A N 1
ATOM 2175 C CA . TRP A 1 302 ? 26.468 -18.387 -44.828 1.00 84.31 302 TRP A CA 1
ATOM 2176 C C . TRP A 1 302 ? 26.245 -18.415 -46.344 1.00 84.31 302 TRP A C 1
ATOM 2178 O O . TRP A 1 302 ? 26.564 -19.419 -46.988 1.00 84.31 302 TRP A O 1
ATOM 2188 N N . ARG A 1 303 ? 25.775 -17.323 -46.959 1.00 82.56 303 ARG A N 1
ATOM 2189 C CA . ARG A 1 303 ? 25.581 -17.231 -48.417 1.00 82.56 303 ARG A CA 1
ATOM 2190 C C . ARG A 1 303 ? 26.888 -17.429 -49.185 1.00 82.56 303 ARG A C 1
ATOM 2192 O O . ARG A 1 303 ? 26.870 -17.992 -50.279 1.00 82.56 303 ARG A O 1
ATOM 2199 N N . ARG A 1 304 ? 28.034 -17.057 -48.598 1.00 70.50 304 ARG A N 1
ATOM 2200 C CA . ARG A 1 304 ? 29.367 -17.334 -49.169 1.00 70.50 304 ARG A CA 1
ATOM 2201 C C . ARG A 1 304 ? 29.806 -18.793 -48.994 1.00 70.50 304 ARG A C 1
ATOM 2203 O O . ARG A 1 304 ? 30.477 -19.322 -49.877 1.00 70.50 304 ARG A O 1
ATOM 2210 N N . ARG A 1 305 ? 29.375 -19.472 -47.924 1.00 72.00 305 ARG A N 1
ATOM 2211 C CA . ARG A 1 305 ? 29.674 -20.895 -47.670 1.00 72.00 305 ARG A CA 1
ATOM 2212 C C . ARG A 1 305 ? 29.005 -21.813 -48.698 1.00 72.00 305 ARG A C 1
ATOM 2214 O O . ARG A 1 305 ? 29.654 -22.707 -49.234 1.00 72.00 305 ARG A O 1
ATOM 2221 N N . LEU A 1 306 ? 27.734 -21.565 -49.025 1.00 62.97 306 LEU A N 1
ATOM 2222 C CA . LEU A 1 306 ? 26.988 -22.374 -50.003 1.00 62.97 306 LEU A CA 1
ATOM 2223 C C . LEU A 1 306 ? 27.496 -22.185 -51.445 1.00 62.97 306 LEU A C 1
ATOM 2225 O O . LEU A 1 306 ? 27.501 -23.136 -52.228 1.00 62.97 306 LEU A O 1
ATOM 2229 N N . ALA A 1 307 ? 27.988 -20.992 -51.798 1.00 61.12 307 ALA A N 1
ATOM 2230 C CA . ALA A 1 307 ? 28.581 -20.735 -53.113 1.00 61.12 307 ALA A CA 1
ATOM 2231 C C . ALA A 1 307 ? 29.885 -21.526 -53.350 1.00 61.12 307 ALA A C 1
ATOM 2233 O O . ALA A 1 307 ? 30.156 -21.931 -54.482 1.00 61.12 307 ALA A O 1
ATOM 2234 N N . GLY A 1 308 ? 30.667 -21.779 -52.293 1.00 63.84 308 GLY A N 1
ATOM 2235 C CA . GLY A 1 308 ? 31.891 -22.584 -52.360 1.00 63.84 308 GLY A CA 1
ATOM 2236 C C . GLY A 1 308 ? 31.639 -24.051 -52.722 1.00 63.84 308 GLY A C 1
ATOM 2237 O O . GLY A 1 308 ? 32.377 -24.608 -53.526 1.00 63.84 308 GLY A O 1
ATOM 2238 N N . VAL A 1 309 ? 30.560 -24.652 -52.204 1.00 63.94 309 VAL A N 1
ATOM 2239 C CA . VAL A 1 309 ? 30.198 -26.065 -52.454 1.00 63.94 309 VAL A CA 1
ATOM 2240 C C . VAL A 1 309 ? 29.472 -26.248 -53.793 1.00 63.94 309 VAL A C 1
ATOM 2242 O O . VAL A 1 309 ? 29.663 -27.246 -54.483 1.00 63.94 309 VAL A O 1
ATOM 2245 N N . ARG A 1 310 ? 28.661 -25.268 -54.214 1.00 66.88 310 ARG A N 1
ATOM 2246 C CA . ARG A 1 310 ? 27.861 -25.369 -55.449 1.00 66.88 310 ARG A CA 1
ATOM 2247 C C . ARG A 1 310 ? 28.699 -25.236 -56.728 1.00 66.88 310 ARG A C 1
ATOM 2249 O O . ARG A 1 310 ? 28.375 -25.852 -57.739 1.00 66.88 310 ARG A O 1
ATOM 2256 N N . ARG A 1 311 ? 29.787 -24.457 -56.692 1.00 66.12 311 ARG A N 1
ATOM 2257 C CA . ARG A 1 311 ? 30.695 -24.244 -57.838 1.00 66.12 311 ARG A CA 1
ATOM 2258 C C . ARG A 1 311 ? 31.341 -25.532 -58.388 1.00 66.12 311 ARG A C 1
ATOM 2260 O O . ARG A 1 311 ? 31.292 -25.704 -59.605 1.00 66.12 311 ARG A O 1
ATOM 2267 N N . PRO A 1 312 ? 31.919 -26.434 -57.571 1.00 65.75 312 PRO A N 1
ATOM 2268 C CA . PRO A 1 312 ? 32.492 -27.683 -58.075 1.00 65.75 312 PRO A CA 1
ATOM 2269 C C . PRO A 1 312 ? 31.440 -28.690 -58.565 1.00 65.75 312 PRO A C 1
ATOM 2271 O O . PRO A 1 312 ? 31.705 -29.379 -59.541 1.00 65.75 312 PRO A O 1
ATOM 2274 N N . MET A 1 313 ? 30.231 -28.735 -57.988 1.00 63.81 313 MET A N 1
ATOM 2275 C CA . MET A 1 313 ? 29.177 -29.655 -58.460 1.00 63.81 313 MET A CA 1
ATOM 2276 C C . MET A 1 313 ? 28.606 -29.265 -59.831 1.00 63.81 313 MET A C 1
ATOM 2278 O O . MET A 1 313 ? 28.350 -30.132 -60.658 1.00 63.81 313 MET A O 1
ATOM 2282 N N . VAL A 1 314 ? 28.455 -27.965 -60.108 1.00 69.06 314 VAL A N 1
ATOM 2283 C CA . VAL A 1 314 ? 27.985 -27.484 -61.423 1.00 69.06 314 VAL A CA 1
ATOM 2284 C C . VAL A 1 314 ? 29.071 -27.622 -62.498 1.00 69.06 314 VAL A C 1
ATOM 2286 O O . VAL A 1 314 ? 28.754 -27.892 -63.650 1.00 69.06 314 VAL A O 1
ATOM 2289 N N . LYS A 1 315 ? 30.356 -27.494 -62.137 1.00 63.19 315 LYS A N 1
ATOM 2290 C CA . LYS A 1 315 ? 31.472 -27.739 -63.071 1.00 63.19 315 LYS A CA 1
ATOM 2291 C C . LYS A 1 315 ? 31.790 -29.227 -63.276 1.00 63.19 315 LYS A C 1
ATOM 2293 O O . LYS A 1 315 ? 32.297 -29.577 -64.332 1.00 63.19 315 LYS A O 1
ATOM 2298 N N . GLY A 1 316 ? 31.509 -30.087 -62.296 1.00 60.34 316 GLY A N 1
ATOM 2299 C CA . GLY A 1 316 ? 31.760 -31.532 -62.369 1.00 60.34 316 GLY A CA 1
ATOM 2300 C C . GLY A 1 316 ? 30.669 -32.343 -63.076 1.00 60.34 316 GLY A C 1
ATOM 2301 O O . GLY A 1 316 ? 30.952 -33.446 -63.525 1.00 60.34 316 GLY A O 1
ATOM 2302 N N . GLY A 1 317 ? 29.448 -31.806 -63.197 1.00 56.31 317 GLY A N 1
ATOM 2303 C CA . GLY A 1 317 ? 28.316 -32.458 -63.874 1.00 56.31 317 GLY A CA 1
ATOM 2304 C C . GLY A 1 317 ? 28.228 -32.208 -65.383 1.00 56.31 317 GLY A C 1
ATOM 2305 O O . GLY A 1 317 ? 27.275 -32.652 -66.009 1.00 56.31 317 GLY A O 1
ATOM 2306 N N . SER A 1 318 ? 29.191 -31.483 -65.960 1.00 58.44 318 SER A N 1
ATOM 2307 C CA . SER A 1 318 ? 29.292 -31.248 -67.403 1.00 58.44 318 SER A CA 1
ATOM 2308 C C . SER A 1 318 ? 30.414 -32.115 -67.980 1.00 58.44 318 SER A C 1
ATOM 2310 O O . SER A 1 318 ? 31.492 -31.614 -68.301 1.00 58.44 318 SER A O 1
ATOM 2312 N N . LYS A 1 319 ? 30.177 -33.423 -68.054 1.00 53.09 319 LYS A N 1
ATOM 2313 C CA . LYS A 1 319 ? 30.921 -34.357 -68.903 1.00 53.09 319 LYS A CA 1
ATOM 2314 C C . LYS A 1 319 ? 29.927 -35.171 -69.708 1.00 53.09 319 LYS A C 1
ATOM 2316 O O . LYS A 1 319 ? 28.892 -35.540 -69.113 1.00 53.09 319 LYS A O 1
#

Nearest PDB structures (foldseek):
  3cp5-assembly1_A  TM=9.367E-01  e=7.714E-05  Rhodothermus marinus
  6cuk-assembly1_A  TM=8.409E-01  e=1.307E-03  Rhodothermus marinus
  6cun-assembly1_A  TM=8.299E-01  e=1.237E-03  Rhodothermus marinus
  4xyd-assembly1_B  TM=4.374E-01  e=2.426E-01  Roseobacter denitrificans OCh 114
  5lo9-assembly1_B  TM=2.250E-01  e=1.816E+00  Marichromatium purpuratum 984

Solvent-accessible surface area (backbone atoms only — not comparable to full-atom values): 19042 Å² total; per-residue (Å²): 130,85,65,78,50,67,103,79,64,47,81,69,49,76,63,59,51,50,53,52,52,48,47,65,74,42,48,68,62,65,55,49,70,80,68,70,81,83,88,88,88,82,89,84,85,85,85,84,88,82,94,78,81,88,76,80,79,82,80,79,77,79,66,69,74,62,59,14,44,53,49,33,63,75,74,39,51,78,38,31,32,74,75,72,47,72,45,72,59,26,61,44,42,51,62,44,68,79,77,39,58,60,70,58,55,45,41,52,51,47,41,22,63,55,44,58,75,69,58,36,68,67,59,54,52,48,28,69,74,38,74,48,74,73,63,54,70,76,41,50,71,67,57,34,51,36,29,48,51,43,51,69,56,58,67,90,59,88,73,66,75,75,69,72,80,66,91,68,76,88,79,92,64,81,74,79,29,50,34,69,59,12,46,29,36,35,65,44,78,36,76,49,94,58,69,34,79,38,51,30,74,33,24,21,49,54,87,77,56,80,83,60,48,20,80,83,40,70,68,39,25,59,45,30,81,64,40,41,68,68,38,48,45,47,46,60,68,66,27,53,44,68,72,48,30,72,57,27,65,94,19,58,68,51,75,66,58,42,35,10,38,47,34,22,30,51,59,36,46,43,86,84,56,79,67,72,66,88,49,91,50,49,66,56,53,52,50,51,52,50,51,53,51,52,52,48,51,49,47,61,62,49,54,59,58,55,52,64,60,50,51,58,56,65,62,66,69,73,119

Sequence (319 aa):
MPAFGDEEGGPLNKHQITDLATFIKNWESARQEVSAVPGEIASVTGPAASSAPHAPAPPVAAAPAGAGQAIFESKCSLCHSIGGGKRPTGPDLKGVTQRRERDWVLRIITSPDQLISQQDAIIRELVAEYGLAMPNLGLSRQEAEEVLAYIEGGSGAPVAPSPAPKPTTPQAGPAAGDAGVGRNIYTGKTSLRNGGAACISCHNIGGIGALGGGTLARDMTDAYSRLGDAGLASIMKTTPFPIMKDVYGNRPLTDEEIAHLAAFFREAGRPERPAAAKAPGTFIIVGIAGVIIIAGVFQLVWRRRLAGVRRPMVKGGSK

Radius of gyration: 32.59 Å; Cα contacts (8 Å, |Δi|>4): 308; chains: 1; bounding box: 82×70×118 Å

Mean predicted aligned error: 18.68 Å

Foldseek 3Di:
DQDDDDPPRDPDDPVSVVVVVVCVVCVVVVVVVVVDDDDDDDDDDDDDDDDDDDDDDDDDPQDPLPLLVVCCVQQPVQQEAAPPAHALRGGHLPCVCVVDPPVVQLCCQAPQVVCVVVVPVVQVVRCVRNVDGRFHQNDDSVSSVSNVSNSHVRPPDPPPPPPPPDPDDDDDDDPQAALVLLLCQQVVVDAFPLRFDRVQAAEWFFDNDQVTGHPNDYHLLCVCVRRNLVRQLSCQQSVRHPVSCVRCVSRGGDSNSSSNNNSNSVVRNDPPDPGNPNPPCPVVVVVVVVVVVVVVVVCVVCVVVVVVVVVCVVVVPPD